Protein AF-A0A814LQ81-F1 (afdb_monomer)

Sequence (186 aa):
MLYFTADRFLSPLIGVHLKLSTDSLVGWKECFRGAYNISFDDQILTNTCKGNRLLVACRSTTDEKRLIVAGVGKRDDLFYTCSLNHCRAEFKNNIRFYHAKRQAWGFVGRPKDFVETYSIYNDRPYFGRSVGTFYTDPCDSSDQNSEYRLCWSLSSHASRDGGDRCGSSKNLHDTDSWERLIYQIA

Radius of gyration: 16.77 Å; Cα contacts (8 Å, |Δi|>4): 438; chains: 1; bounding box: 61×33×45 Å

Nearest PDB structures (foldseek):
  8w7a-assembly1_B  TM=2.126E-01  e=9.209E+00  Streptococcus pneumoniae

Secondary structure (DSSP, 8-state):
------TT--S---EEEEEEEGGG-TT-EEEEEEETTS-B-TTHHHHT---SEEEEEEEETT-TTEEEEEEEEEHHHHT-EE-TT---PPPBTTEEEEEETTTEEEEEE--TT----EEEETTEEEE-TTSS---BTTBT---TTGGGEEEEEBTT-SS--EEEEETTEE--TT-SSEEEEEEEE-

Organism: NCBI:txid433720

Foldseek 3Di:
DDPPDPVVPDDDPAFKDAFDFPVNCVQKAWFDKDFQQDFDAPCSLVPTQPFQKKKKFKDFPVCPGTTGMIHIDGSVQQDAEDEAFWDDDDDDQQKHWYDDPLFKTWIFGDDNPDDQDFDADPNDTCRPPQGDTAHSVNFGPDPHQQSRIWMATHNSHDPFGGTAHHRNDGRRNNDRRMMIIMIHHD

Solvent-accessible surface area (backbone atoms only — not comparable to full-atom values): 10060 Å² total; per-residue (Å²): 134,85,81,79,75,79,80,81,70,79,78,77,78,55,14,54,41,64,64,42,47,56,86,73,44,77,83,52,41,80,53,46,75,44,44,11,51,40,66,32,66,71,62,44,53,73,76,59,43,67,31,56,29,40,38,43,32,25,27,44,63,92,41,80,58,40,29,50,23,33,41,23,42,49,44,76,53,54,64,38,70,41,58,84,67,54,50,87,73,70,71,55,66,36,22,28,45,33,27,32,81,54,28,19,37,41,34,42,28,47,61,92,83,66,75,82,59,78,42,74,56,91,92,34,88,32,65,58,88,73,75,65,68,43,33,41,77,65,45,49,76,53,72,69,60,25,55,42,27,37,22,26,20,24,55,69,22,94,88,52,36,7,26,24,34,50,20,71,48,64,84,35,31,82,32,70,64,29,34,40,38,32,31,27,33,117

Mean predicted aligned error: 7.75 Å

Structure (mmCIF, N/CA/C/O backbone):
data_AF-A0A814LQ81-F1
#
_entry.id   AF-A0A814LQ81-F1
#
loop_
_atom_site.group_PDB
_atom_site.id
_atom_site.type_symbol
_atom_site.label_atom_id
_atom_site.label_alt_id
_atom_site.label_comp_id
_atom_site.label_asym_id
_atom_site.label_entity_id
_atom_site.label_seq_id
_atom_site.pdbx_PDB_ins_code
_atom_site.Cartn_x
_atom_site.Cartn_y
_atom_site.Cartn_z
_atom_site.occupancy
_atom_site.B_iso_or_equiv
_atom_site.auth_seq_id
_atom_site.auth_comp_id
_atom_site.auth_asym_id
_atom_site.auth_atom_id
_atom_site.pdbx_PDB_model_num
ATOM 1 N N . MET A 1 1 ? -42.596 -6.513 2.363 1.00 38.84 1 MET A N 1
ATOM 2 C CA . MET A 1 1 ? -41.324 -6.279 3.076 1.00 38.84 1 MET A CA 1
ATOM 3 C C . MET A 1 1 ? -40.275 -7.136 2.381 1.00 38.84 1 MET A C 1
ATOM 5 O O . MET A 1 1 ? -40.278 -8.345 2.555 1.00 38.84 1 MET A O 1
ATOM 9 N N . LEU A 1 2 ? -39.522 -6.553 1.446 1.00 33.41 2 LEU A N 1
ATOM 10 C CA . LEU A 1 2 ? -38.517 -7.280 0.666 1.00 33.41 2 LEU A CA 1
ATOM 11 C C . LEU A 1 2 ? -37.244 -7.376 1.509 1.00 33.41 2 LEU A C 1
ATOM 13 O O . LEU A 1 2 ? -36.585 -6.368 1.751 1.00 33.41 2 LEU A O 1
ATOM 17 N N . TYR A 1 3 ? -36.938 -8.579 1.986 1.00 37.62 3 TYR A N 1
ATOM 18 C CA . TYR A 1 3 ? -35.647 -8.892 2.582 1.00 37.62 3 TYR A CA 1
ATOM 19 C C . TYR A 1 3 ? -34.608 -8.910 1.460 1.00 37.62 3 TYR A C 1
ATOM 21 O O . TYR A 1 3 ? -34.549 -9.851 0.673 1.00 37.62 3 TYR A O 1
ATOM 29 N N . PHE A 1 4 ? -33.805 -7.852 1.363 1.00 36.69 4 PHE A N 1
ATOM 30 C CA . PHE A 1 4 ? -32.560 -7.904 0.608 1.00 36.69 4 PHE A CA 1
ATOM 31 C C . PHE A 1 4 ? -31.603 -8.810 1.384 1.00 36.69 4 PHE A C 1
ATOM 33 O O . PHE A 1 4 ? -31.069 -8.412 2.419 1.00 36.69 4 PHE A O 1
ATOM 40 N N . THR A 1 5 ? -31.430 -10.051 0.929 1.00 37.00 5 THR A N 1
ATOM 41 C CA . THR A 1 5 ? -30.391 -10.933 1.457 1.00 37.00 5 THR A CA 1
ATOM 42 C C . THR A 1 5 ? -29.036 -10.315 1.139 1.00 37.00 5 THR A C 1
ATOM 44 O O . THR A 1 5 ? -28.751 -9.900 0.012 1.00 37.00 5 THR A O 1
ATOM 47 N N . ALA A 1 6 ? -28.205 -10.194 2.166 1.00 41.12 6 ALA A N 1
ATOM 48 C CA . ALA A 1 6 ? -26.872 -9.625 2.100 1.00 41.12 6 ALA A CA 1
ATOM 49 C C . ALA A 1 6 ? -25.881 -10.588 1.412 1.00 41.12 6 ALA A C 1
ATOM 51 O O . ALA A 1 6 ? -24.818 -10.878 1.936 1.00 41.12 6 ALA A O 1
ATOM 52 N N . ASP A 1 7 ? -26.203 -11.072 0.213 1.00 36.16 7 ASP A N 1
ATOM 53 C CA . ASP A 1 7 ? -25.339 -11.967 -0.574 1.00 36.16 7 ASP A CA 1
ATOM 54 C C . ASP A 1 7 ? -24.437 -11.215 -1.56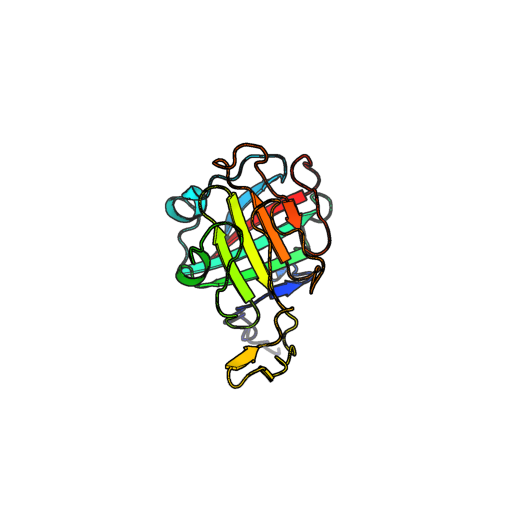7 1.00 36.16 7 ASP A C 1
ATOM 56 O O . ASP A 1 7 ? -23.826 -11.799 -2.457 1.00 36.16 7 ASP A O 1
ATOM 60 N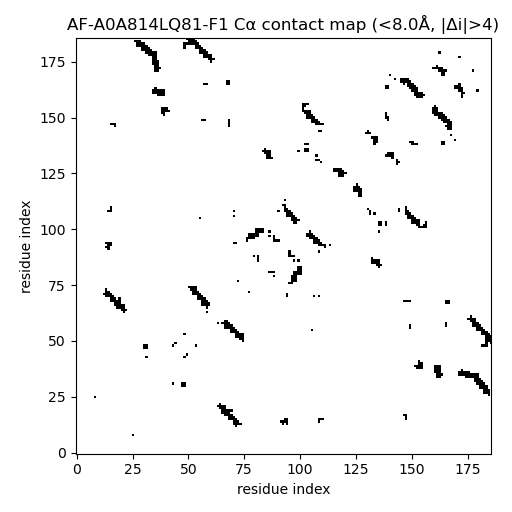 N . ARG A 1 8 ? -24.266 -9.897 -1.386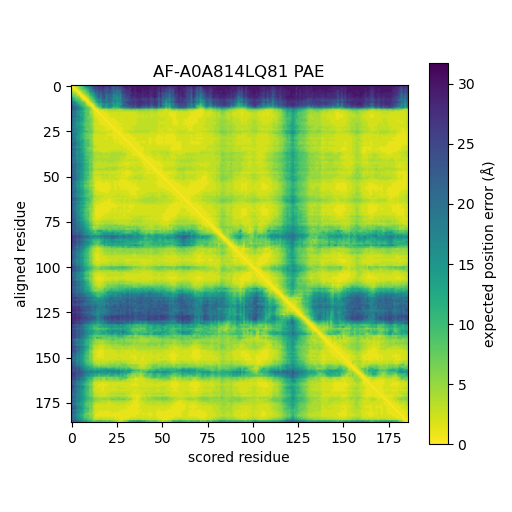 1.00 41.56 8 ARG A N 1
ATOM 61 C CA . ARG A 1 8 ? -23.118 -9.156 -1.950 1.00 41.56 8 ARG A CA 1
ATOM 62 C C . ARG A 1 8 ? -21.958 -9.025 -0.959 1.00 41.56 8 ARG A C 1
ATOM 64 O O . ARG A 1 8 ? -21.107 -8.151 -1.121 1.00 41.56 8 ARG A O 1
ATOM 71 N N . PHE A 1 9 ? -21.907 -9.898 0.047 1.00 43.72 9 PHE A N 1
ATOM 72 C CA . PHE A 1 9 ? -20.744 -10.086 0.910 1.00 43.72 9 PHE A CA 1
ATOM 73 C C . PHE A 1 9 ? -19.576 -10.663 0.092 1.00 43.72 9 PHE A C 1
ATOM 75 O O . PHE A 1 9 ? -19.380 -11.866 -0.032 1.00 43.72 9 PHE A O 1
ATOM 82 N N . LEU A 1 10 ? -18.844 -9.746 -0.537 1.00 47.84 10 LEU A N 1
ATOM 83 C CA . LEU A 1 10 ? -17.439 -9.794 -0.936 1.00 47.84 10 LEU A CA 1
ATOM 84 C C . LEU A 1 10 ? -16.700 -11.115 -0.626 1.00 47.84 10 LEU A C 1
ATOM 86 O O . LEU A 1 10 ? -15.959 -11.211 0.350 1.00 47.84 10 LEU A O 1
ATOM 90 N N . SER A 1 11 ? -16.797 -12.100 -1.520 1.00 41.00 11 SER A N 1
ATOM 91 C CA . SER A 1 11 ? -15.828 -13.196 -1.609 1.00 41.00 11 SER A CA 1
ATOM 92 C C . SER A 1 11 ? -15.416 -13.424 -3.071 1.00 41.00 11 SER A C 1
ATOM 94 O O . SER A 1 11 ? -16.291 -13.613 -3.912 1.00 41.00 11 SER A O 1
ATOM 96 N N . PRO A 1 12 ? -14.116 -13.436 -3.421 1.00 53.62 12 PRO A N 1
ATOM 97 C CA . PRO A 1 12 ? -13.003 -12.778 -2.762 1.00 53.62 12 PRO A CA 1
ATOM 98 C C . PRO A 1 12 ? -12.573 -11.550 -3.585 1.00 53.62 12 PRO A C 1
ATOM 100 O O . PRO A 1 12 ? -12.251 -11.653 -4.768 1.00 53.62 12 PRO A O 1
ATOM 103 N N . LEU A 1 13 ? -12.524 -10.377 -2.949 1.00 71.69 13 LEU A N 1
ATOM 104 C CA . LEU A 1 13 ? -11.732 -9.247 -3.439 1.00 71.69 13 LEU A CA 1
ATOM 105 C C . LEU A 1 13 ? -10.278 -9.735 -3.499 1.00 71.69 13 LEU A C 1
ATOM 107 O O . LEU A 1 13 ? -9.602 -9.702 -2.490 1.00 71.69 13 LEU A O 1
ATOM 111 N N . ILE A 1 14 ? -9.816 -10.331 -4.593 1.00 84.69 14 ILE A N 1
ATOM 112 C CA . ILE A 1 14 ? -8.387 -10.549 -4.842 1.00 84.69 14 ILE A CA 1
ATOM 113 C C . ILE A 1 14 ? -8.052 -9.696 -6.046 1.00 84.69 14 ILE A C 1
ATOM 115 O O . ILE A 1 14 ? -8.824 -9.652 -7.007 1.00 84.69 14 ILE A O 1
ATOM 119 N N . GLY A 1 15 ? -6.908 -9.031 -5.992 1.00 90.12 15 GLY A N 1
ATOM 120 C CA . GLY A 1 15 ? -6.494 -8.109 -7.032 1.00 90.12 15 GLY A CA 1
ATOM 121 C C . GLY A 1 15 ? -6.323 -6.695 -6.518 1.00 90.12 15 GLY A C 1
ATOM 122 O O . GLY A 1 15 ? -6.262 -6.440 -5.315 1.00 90.12 15 GLY A O 1
ATOM 123 N N . VAL A 1 16 ? -6.223 -5.777 -7.470 1.00 92.62 16 VAL A N 1
ATOM 124 C CA . VAL A 1 16 ? -6.099 -4.348 -7.215 1.00 92.62 16 VAL A CA 1
ATOM 125 C C . VAL A 1 16 ? -7.457 -3.658 -7.350 1.00 92.62 16 VAL A C 1
ATOM 127 O O . VAL A 1 16 ? -8.260 -3.971 -8.232 1.00 92.62 16 VAL A O 1
ATOM 130 N N . HIS A 1 17 ? -7.709 -2.708 -6.460 1.00 93.19 17 HIS A N 1
ATOM 131 C CA . HIS A 1 17 ? -8.926 -1.919 -6.377 1.00 93.19 17 HIS A CA 1
ATOM 132 C C . HIS A 1 17 ? -8.558 -0.442 -6.285 1.00 93.19 17 HIS A C 1
ATOM 134 O O . HIS A 1 17 ? -7.690 -0.066 -5.500 1.00 93.19 17 HIS A O 1
ATOM 140 N N . LEU A 1 18 ? -9.229 0.393 -7.073 1.00 94.44 18 LEU A N 1
ATOM 141 C CA . LEU A 1 18 ? -9.074 1.845 -7.035 1.00 94.44 18 LEU A CA 1
ATOM 142 C C . LEU A 1 18 ? -10.254 2.473 -6.299 1.00 94.44 18 LEU A C 1
ATOM 144 O O . LEU A 1 18 ? -11.382 1.999 -6.440 1.00 94.44 18 LEU A O 1
ATOM 148 N N . LYS A 1 19 ? -10.001 3.571 -5.579 1.00 94.81 19 LYS A N 1
ATOM 149 C CA . LYS A 1 19 ? -11.040 4.413 -4.953 1.00 94.81 19 LYS A CA 1
ATOM 150 C C . LYS A 1 19 ? -12.016 3.607 -4.077 1.00 94.81 19 LYS A C 1
ATOM 152 O O . LYS A 1 19 ? -13.222 3.846 -4.102 1.00 94.81 19 LYS A O 1
ATOM 157 N N . LEU A 1 20 ? -11.498 2.635 -3.330 1.00 94.12 20 LEU A N 1
ATOM 158 C CA . LEU A 1 20 ? -12.300 1.757 -2.483 1.00 94.12 20 LEU A CA 1
ATOM 159 C C . LEU A 1 20 ? -12.779 2.521 -1.243 1.00 94.12 20 LEU A C 1
ATOM 161 O O . LEU A 1 20 ? -11.976 3.138 -0.546 1.00 94.12 20 LEU A O 1
ATOM 165 N N . SER A 1 21 ? -14.081 2.477 -0.958 1.00 94.81 21 SER A N 1
ATOM 166 C CA . SER A 1 21 ? -14.629 3.087 0.256 1.00 94.81 21 SER A CA 1
ATOM 167 C C . SER A 1 21 ? -14.349 2.213 1.478 1.00 94.81 21 SER A C 1
ATOM 169 O O . SER A 1 21 ? -14.559 1.000 1.424 1.00 94.81 21 SER A O 1
ATOM 171 N N . THR A 1 22 ? -13.942 2.812 2.596 1.00 93.81 22 THR A N 1
ATOM 172 C CA . THR A 1 22 ? -13.771 2.087 3.866 1.00 93.81 22 THR A CA 1
ATOM 173 C C . THR A 1 22 ? -15.078 1.478 4.372 1.00 93.81 22 THR A C 1
ATOM 175 O O . THR A 1 22 ? -15.050 0.418 4.987 1.00 93.81 22 THR A O 1
ATOM 178 N N . ASP A 1 23 ? -16.228 2.071 4.042 1.00 92.50 23 ASP A N 1
ATOM 179 C CA . ASP A 1 23 ? -17.551 1.556 4.429 1.00 92.50 23 ASP A CA 1
ATOM 180 C C . ASP A 1 23 ? -17.871 0.220 3.733 1.00 92.50 23 ASP A C 1
ATOM 182 O O . ASP A 1 23 ? -18.691 -0.565 4.206 1.00 92.50 23 ASP A O 1
ATOM 186 N N . SER A 1 24 ? -17.186 -0.077 2.622 1.00 90.75 24 SER A N 1
ATOM 187 C CA . SER A 1 24 ? -17.301 -1.362 1.924 1.00 90.75 24 SER A CA 1
ATOM 188 C C . SER A 1 24 ? -16.472 -2.483 2.558 1.00 90.75 24 SER A C 1
ATOM 190 O O . SER A 1 24 ? -16.621 -3.639 2.173 1.00 90.75 24 SER A O 1
ATOM 192 N N . LEU A 1 25 ? -15.626 -2.182 3.550 1.00 91.44 25 LEU A N 1
ATOM 193 C CA . LEU A 1 25 ? -14.729 -3.144 4.200 1.00 91.44 25 LEU A CA 1
ATOM 194 C C . LEU A 1 25 ? -15.413 -3.948 5.318 1.00 91.44 25 LEU A C 1
ATOM 196 O O . LEU A 1 25 ? -14.784 -4.315 6.309 1.00 91.44 25 LEU A O 1
ATOM 200 N N . VAL A 1 26 ? -16.703 -4.252 5.168 1.00 89.88 26 VAL A N 1
ATOM 201 C CA . VAL A 1 26 ? -17.454 -5.047 6.148 1.00 89.88 26 VAL A CA 1
ATOM 202 C C . VAL A 1 26 ? -16.761 -6.399 6.362 1.00 89.88 26 VAL A C 1
ATOM 204 O O . VAL A 1 26 ? -16.476 -7.123 5.410 1.00 89.88 26 VAL A O 1
ATOM 207 N N . GLY A 1 27 ? -16.466 -6.723 7.623 1.00 90.12 27 GLY A N 1
ATOM 208 C CA . GLY A 1 27 ? -15.769 -7.950 8.025 1.00 90.12 27 GLY A CA 1
ATOM 209 C C . GLY A 1 27 ? -14.239 -7.854 8.046 1.00 90.12 27 GLY A C 1
ATOM 210 O O . GLY A 1 27 ? -13.602 -8.685 8.688 1.00 90.12 27 GLY A O 1
ATOM 211 N N . TRP A 1 28 ? -13.641 -6.835 7.425 1.00 93.88 28 TRP A N 1
ATOM 212 C CA . TRP A 1 28 ? -12.205 -6.579 7.515 1.00 93.88 28 TRP A CA 1
ATOM 213 C C . TRP A 1 28 ? -11.861 -5.822 8.799 1.00 93.88 28 TRP A C 1
ATOM 215 O O . TRP A 1 28 ? -12.534 -4.865 9.179 1.00 93.88 28 TRP A O 1
ATOM 225 N N . LYS A 1 29 ? -10.766 -6.213 9.452 1.00 96.19 29 LYS A N 1
ATOM 226 C CA . LYS A 1 29 ? -10.228 -5.535 10.636 1.00 96.19 29 LYS A CA 1
ATOM 227 C C . LYS A 1 29 ? -8.939 -4.805 10.278 1.00 96.19 29 LYS A C 1
ATOM 229 O O . LYS A 1 29 ? -8.005 -5.439 9.795 1.00 96.19 29 LYS A O 1
ATOM 234 N N . GLU A 1 30 ? -8.857 -3.507 10.555 1.00 97.38 30 GLU A N 1
ATOM 235 C CA . GLU A 1 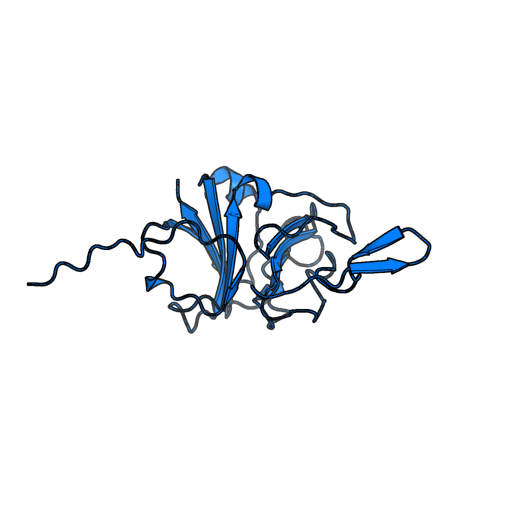30 ? -7.590 -2.767 10.465 1.00 97.38 30 GLU A CA 1
ATOM 236 C C . GLU A 1 30 ? -6.582 -3.348 11.471 1.00 97.38 30 GLU A C 1
ATOM 238 O O . GLU A 1 30 ? -6.908 -3.566 12.641 1.00 97.38 30 GLU A O 1
ATOM 243 N N . CYS A 1 31 ? -5.371 -3.652 11.011 1.00 97.62 31 CYS A N 1
ATOM 244 C CA . CYS A 1 31 ? -4.289 -4.196 11.836 1.00 97.62 31 CYS A CA 1
ATOM 245 C C . CYS A 1 31 ? -3.015 -3.345 11.786 1.00 97.62 31 CYS A C 1
ATOM 247 O O . CYS A 1 31 ? -2.129 -3.536 12.615 1.00 97.62 31 CYS A O 1
ATOM 249 N N . PHE A 1 32 ? -2.929 -2.404 10.844 1.00 97.62 32 PHE A N 1
ATOM 250 C CA . PHE A 1 32 ? -1.862 -1.417 10.773 1.00 97.62 32 PHE A CA 1
ATOM 251 C C . PHE A 1 32 ? -2.372 -0.120 10.155 1.00 97.62 32 PHE A C 1
ATOM 253 O O . PHE A 1 32 ? -3.101 -0.146 9.160 1.00 97.62 32 PHE A O 1
ATOM 260 N N . ARG A 1 33 ? -1.893 0.991 10.711 1.00 97.62 33 ARG A N 1
ATOM 261 C CA . ARG A 1 33 ? -1.945 2.325 10.128 1.00 97.62 33 ARG A CA 1
ATOM 262 C C . ARG A 1 33 ? -0.640 3.044 10.440 1.00 97.62 33 ARG A C 1
ATOM 264 O O . ARG A 1 33 ? -0.167 2.981 11.572 1.00 97.62 33 ARG A O 1
ATOM 271 N N . GLY A 1 34 ? -0.080 3.744 9.461 1.00 96.38 34 GLY A N 1
ATOM 272 C CA . GLY A 1 34 ? 1.082 4.600 9.681 1.00 96.38 34 GLY A CA 1
ATOM 273 C C . GLY A 1 34 ? 1.229 5.659 8.599 1.00 96.38 34 GLY A C 1
ATOM 274 O O . GLY A 1 34 ? 1.065 5.359 7.415 1.00 96.38 34 GLY A O 1
ATOM 275 N N . ALA A 1 35 ? 1.580 6.880 8.996 1.00 96.88 35 ALA A N 1
ATOM 276 C CA . ALA A 1 35 ? 1.899 7.963 8.070 1.00 96.88 35 ALA A CA 1
ATOM 277 C C . ALA A 1 35 ? 3.090 7.592 7.171 1.00 96.88 35 ALA A C 1
ATOM 279 O O . ALA A 1 35 ? 3.911 6.745 7.536 1.00 96.88 35 ALA A O 1
ATOM 280 N N . TYR A 1 36 ? 3.160 8.172 5.977 1.00 96.00 36 TYR A N 1
ATOM 281 C CA . TYR A 1 36 ? 4.201 7.852 5.002 1.00 96.00 36 TYR A CA 1
ATOM 282 C C . TYR A 1 36 ? 5.607 8.302 5.448 1.00 96.00 36 TYR A C 1
ATOM 284 O O . TYR A 1 36 ? 6.564 7.631 5.079 1.00 96.00 36 TYR A O 1
ATOM 292 N N . ASN A 1 37 ? 5.711 9.319 6.310 1.00 94.44 37 ASN A N 1
ATOM 293 C CA . ASN A 1 37 ? 6.951 9.819 6.927 1.00 94.44 37 ASN A CA 1
ATOM 294 C C . ASN A 1 37 ? 7.482 9.017 8.127 1.00 94.44 37 ASN A C 1
ATOM 296 O O . ASN A 1 37 ? 8.359 9.487 8.848 1.00 94.44 37 ASN A O 1
ATOM 300 N N . ILE A 1 38 ? 6.926 7.835 8.390 1.00 93.25 38 ILE A N 1
ATOM 301 C CA . ILE A 1 38 ? 7.359 6.961 9.486 1.00 93.25 38 ILE A CA 1
ATOM 302 C C . ILE A 1 38 ? 7.951 5.683 8.899 1.00 93.25 38 ILE A C 1
ATOM 304 O O . ILE A 1 38 ? 7.337 5.067 8.026 1.00 93.25 38 ILE A O 1
ATOM 308 N N . SER A 1 39 ? 9.083 5.210 9.416 1.00 90.81 39 SER A N 1
ATOM 309 C CA . SER A 1 39 ? 9.719 3.958 8.988 1.00 90.81 39 SER A CA 1
ATOM 310 C C . SER A 1 39 ? 8.731 2.778 8.954 1.00 90.81 39 SER A C 1
ATOM 312 O O . SER A 1 39 ? 7.880 2.639 9.835 1.00 90.81 39 SER A O 1
ATOM 314 N N . PHE A 1 40 ? 8.813 1.913 7.933 1.00 90.94 40 PHE A N 1
ATOM 315 C CA . PHE A 1 40 ? 8.008 0.683 7.865 1.00 90.94 40 PHE A CA 1
ATOM 316 C C . PHE A 1 40 ? 8.803 -0.528 8.356 1.00 90.94 40 PHE A C 1
ATOM 318 O O . PHE A 1 40 ? 9.741 -0.953 7.683 1.00 90.94 40 PHE A O 1
ATOM 325 N N . ASP A 1 41 ? 8.408 -1.114 9.485 1.00 90.75 41 ASP A N 1
ATOM 326 C CA . ASP A 1 41 ? 8.902 -2.425 9.917 1.00 90.75 41 ASP A CA 1
ATOM 327 C C . ASP A 1 41 ? 7.960 -3.531 9.421 1.00 90.75 41 ASP A C 1
ATOM 329 O O . ASP A 1 41 ? 6.809 -3.644 9.853 1.00 90.75 41 ASP A O 1
ATOM 333 N N . ASP A 1 42 ? 8.451 -4.360 8.504 1.00 88.06 42 ASP A N 1
ATOM 334 C CA . ASP A 1 42 ? 7.694 -5.452 7.898 1.00 88.06 42 ASP A CA 1
ATOM 335 C C . ASP A 1 42 ? 7.416 -6.611 8.869 1.00 88.06 42 ASP A C 1
ATOM 337 O O . ASP A 1 42 ? 6.539 -7.436 8.590 1.00 88.06 42 ASP A O 1
ATOM 341 N N . GLN A 1 43 ? 8.038 -6.630 10.057 1.00 90.88 43 GLN A N 1
ATOM 342 C CA . GLN A 1 43 ? 7.651 -7.535 11.145 1.00 90.88 43 GLN A CA 1
ATOM 343 C C . GLN A 1 43 ? 6.187 -7.366 11.565 1.00 90.88 43 GLN A C 1
ATOM 345 O O . GLN A 1 43 ? 5.587 -8.293 12.117 1.00 90.88 43 GLN A O 1
ATOM 350 N N . ILE A 1 44 ? 5.554 -6.226 11.271 1.00 91.31 44 ILE A N 1
ATOM 351 C CA . ILE A 1 44 ? 4.122 -6.056 11.522 1.00 91.31 44 ILE A CA 1
ATOM 352 C C . ILE A 1 44 ? 3.266 -7.089 10.786 1.00 91.31 44 ILE A C 1
ATOM 354 O O . ILE A 1 44 ? 2.226 -7.518 11.298 1.00 91.31 44 ILE A O 1
ATOM 358 N N . LEU A 1 45 ? 3.730 -7.542 9.619 1.00 89.88 45 LEU A N 1
ATOM 359 C CA . LEU A 1 45 ? 3.055 -8.557 8.827 1.00 89.88 45 LEU A CA 1
ATOM 360 C C . LEU A 1 45 ? 3.066 -9.905 9.547 1.00 89.88 45 LEU A C 1
ATOM 362 O O . LEU A 1 45 ? 2.106 -10.654 9.411 1.00 89.88 45 LEU A O 1
ATOM 366 N N . THR A 1 46 ? 4.095 -10.228 10.337 1.00 89.69 46 THR A N 1
ATOM 367 C CA . THR A 1 46 ? 4.186 -11.482 11.108 1.00 89.69 46 THR A CA 1
ATOM 368 C C . THR A 1 46 ? 3.639 -11.363 12.527 1.00 89.69 46 THR A C 1
ATOM 370 O O . THR A 1 46 ? 3.102 -12.339 13.052 1.00 8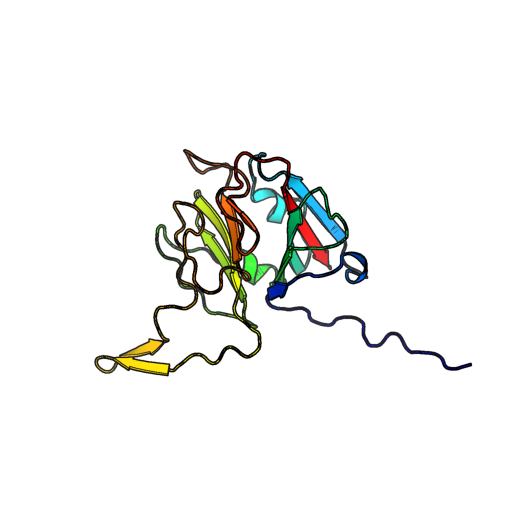9.69 46 THR A O 1
ATOM 373 N N . ASN A 1 47 ? 3.717 -10.181 13.139 1.00 92.81 47 ASN A N 1
ATOM 374 C CA . ASN A 1 47 ? 3.440 -9.998 14.564 1.00 92.81 47 ASN A CA 1
ATOM 375 C C . ASN A 1 47 ? 2.012 -9.502 14.845 1.00 92.81 47 ASN A C 1
ATOM 377 O O . ASN A 1 47 ? 1.405 -9.955 15.821 1.00 92.81 47 ASN A O 1
ATOM 381 N N . THR A 1 48 ? 1.444 -8.673 13.962 1.00 95.62 48 THR A N 1
ATOM 382 C CA . THR A 1 48 ? 0.156 -7.986 14.189 1.00 95.62 48 THR A CA 1
ATOM 383 C C . THR A 1 48 ? -0.887 -8.334 13.127 1.00 95.62 48 THR A C 1
ATOM 385 O O . THR A 1 48 ? -2.001 -8.749 13.451 1.00 95.62 48 THR A O 1
ATOM 388 N N . CYS A 1 49 ? -0.526 -8.213 11.850 1.00 96.00 49 CYS A N 1
ATOM 389 C CA . CYS A 1 49 ? -1.403 -8.467 10.710 1.00 96.00 49 CYS A CA 1
ATOM 390 C C . CYS A 1 49 ? -1.357 -9.944 10.291 1.00 96.00 49 CYS A C 1
ATOM 392 O O . CYS A 1 49 ? -0.791 -10.281 9.255 1.00 96.00 49 CYS A O 1
ATOM 394 N N . LYS A 1 50 ? -1.912 -10.836 11.118 1.00 95.06 50 LYS A N 1
ATOM 395 C CA . LYS A 1 50 ? -1.819 -12.306 11.004 1.00 95.06 50 LYS A CA 1
ATOM 396 C C . LYS A 1 50 ? -2.927 -12.990 10.188 1.00 95.06 50 LYS A C 1
ATOM 398 O O . LYS A 1 50 ? -2.901 -14.210 10.077 1.00 95.06 50 LYS A O 1
ATOM 403 N N . GLY A 1 51 ? -3.888 -12.252 9.637 1.00 93.62 51 GLY A N 1
ATOM 404 C CA . GLY A 1 51 ? -4.993 -12.838 8.870 1.00 93.62 51 GLY A CA 1
ATOM 405 C C . GLY A 1 51 ? -4.545 -13.616 7.627 1.00 93.62 51 GLY A C 1
ATOM 406 O O . GLY A 1 51 ? -3.501 -13.324 7.033 1.00 93.62 51 GLY A O 1
ATOM 407 N N . ASN A 1 52 ? -5.358 -14.591 7.210 1.00 92.56 52 ASN A N 1
ATOM 408 C CA . ASN A 1 52 ? -5.095 -15.433 6.036 1.00 92.56 52 ASN A CA 1
ATOM 409 C C . ASN A 1 52 ? -5.204 -14.662 4.711 1.00 92.56 52 ASN A C 1
ATOM 411 O O . ASN A 1 52 ? -4.659 -15.078 3.681 1.00 92.56 52 ASN A O 1
ATOM 415 N N . ARG A 1 53 ? -5.891 -13.516 4.727 1.00 92.38 53 ARG A N 1
ATOM 416 C CA . ARG A 1 53 ? -5.941 -12.556 3.623 1.00 92.38 53 ARG A CA 1
ATOM 417 C C . ARG A 1 53 ? -5.703 -11.157 4.152 1.00 92.38 53 ARG A C 1
ATOM 419 O O . ARG A 1 53 ? -6.198 -10.791 5.218 1.00 92.38 53 ARG A O 1
ATOM 426 N N . LEU A 1 54 ? -4.971 -10.386 3.362 1.00 94.88 54 LEU A N 1
ATOM 427 C CA . LEU A 1 54 ? -4.584 -9.026 3.690 1.00 94.88 54 LEU A CA 1
ATOM 428 C C . LEU A 1 54 ? -5.007 -8.091 2.559 1.00 94.88 54 LEU A C 1
ATOM 430 O O . LEU A 1 54 ? -4.863 -8.423 1.380 1.00 94.88 54 LEU A O 1
ATOM 434 N N . LEU A 1 55 ? -5.524 -6.929 2.947 1.00 95.62 55 LEU A N 1
ATOM 435 C CA . LEU A 1 55 ? -5.759 -5.777 2.091 1.00 95.62 55 LEU A CA 1
ATOM 436 C C . LEU A 1 55 ? -4.725 -4.726 2.474 1.00 95.62 55 LEU A C 1
ATOM 438 O O . LEU A 1 55 ? -4.722 -4.239 3.600 1.00 95.62 55 LEU A O 1
ATOM 442 N N . VAL A 1 56 ? -3.848 -4.395 1.536 1.00 96.69 56 VAL A N 1
ATOM 443 C CA . VAL A 1 56 ? -2.777 -3.409 1.682 1.00 96.69 56 VAL A CA 1
ATOM 444 C C . VAL A 1 56 ? -3.185 -2.174 0.905 1.00 96.69 56 VAL A C 1
ATOM 446 O O . VAL A 1 56 ? -3.484 -2.275 -0.283 1.00 96.69 56 VAL A O 1
ATOM 449 N N . ALA A 1 57 ? -3.228 -1.016 1.546 1.00 97.75 57 ALA A N 1
ATOM 450 C CA . ALA A 1 57 ? -3.787 0.177 0.933 1.00 97.75 57 ALA A CA 1
ATOM 451 C C . ALA A 1 57 ? -3.084 1.455 1.363 1.00 97.75 57 ALA A C 1
ATOM 453 O O . ALA A 1 57 ? -2.308 1.491 2.317 1.00 97.75 57 ALA A O 1
ATOM 454 N N . CYS A 1 58 ? -3.409 2.525 0.652 1.00 98.38 58 CYS A N 1
ATOM 455 C CA . CYS A 1 58 ? -3.001 3.870 1.004 1.00 98.38 58 CYS A CA 1
ATOM 456 C C . CYS A 1 58 ? -4.116 4.879 0.720 1.00 98.38 58 CYS A C 1
ATOM 458 O O . CYS A 1 58 ? -4.999 4.643 -0.115 1.00 98.38 58 CYS A O 1
ATOM 460 N N . ARG A 1 59 ? -4.073 6.015 1.415 1.00 98.12 59 ARG A N 1
ATOM 461 C CA . ARG A 1 59 ? -4.999 7.144 1.236 1.00 98.12 59 ARG A CA 1
ATOM 462 C C . ARG A 1 59 ? -4.335 8.465 1.620 1.00 98.12 59 ARG A C 1
ATOM 464 O O . ARG A 1 59 ? -3.280 8.459 2.251 1.00 98.12 59 ARG A O 1
ATOM 471 N N . SER A 1 60 ? -4.975 9.580 1.274 1.00 97.62 60 SER A N 1
ATOM 472 C CA . SER A 1 60 ? -4.654 10.882 1.873 1.00 97.62 60 SER A CA 1
ATOM 473 C C . SER A 1 60 ? -5.267 10.977 3.272 1.00 97.62 60 SER A C 1
ATOM 475 O O . SER A 1 60 ? -6.384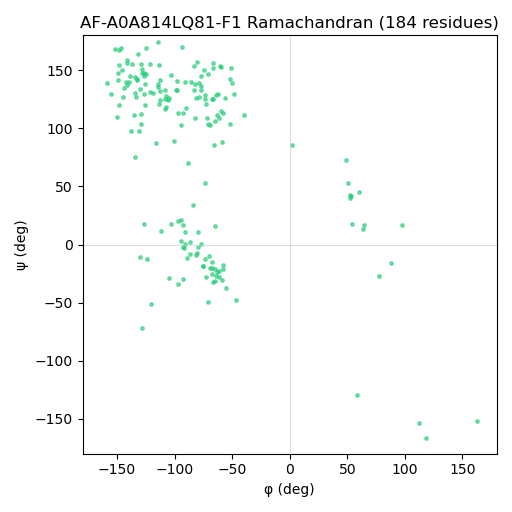 10.504 3.475 1.00 97.62 60 SER A O 1
ATOM 477 N N . THR A 1 61 ? -4.589 11.644 4.208 1.00 97.38 61 THR A N 1
ATOM 478 C CA . THR A 1 61 ? -5.145 11.949 5.541 1.00 97.38 61 THR A CA 1
ATOM 479 C C . THR A 1 61 ? -6.389 12.833 5.489 1.00 97.38 61 THR A C 1
ATOM 481 O O . THR A 1 61 ? -7.206 12.803 6.400 1.00 97.38 61 THR A O 1
ATOM 484 N N . THR A 1 62 ? -6.570 13.595 4.408 1.00 97.25 62 THR A N 1
ATOM 485 C CA . THR A 1 62 ? -7.741 14.468 4.221 1.00 97.25 62 THR A CA 1
ATOM 486 C C . THR A 1 62 ? -8.992 13.746 3.712 1.00 97.25 62 THR A C 1
ATOM 488 O O . THR A 1 62 ? -10.070 14.336 3.699 1.00 97.25 62 THR A O 1
ATOM 491 N N . ASP A 1 63 ? -8.880 12.476 3.308 1.00 96.62 63 ASP A N 1
ATOM 492 C CA . ASP A 1 63 ? -9.999 11.661 2.821 1.00 96.62 63 ASP A CA 1
ATOM 493 C C . ASP A 1 63 ? -9.971 10.273 3.468 1.00 96.62 63 ASP A C 1
ATOM 495 O O . ASP A 1 63 ? -9.598 9.261 2.867 1.00 96.62 63 ASP A O 1
ATOM 499 N N . GLU A 1 64 ? -10.376 10.227 4.736 1.00 94.81 64 GLU A N 1
ATOM 500 C CA . GLU A 1 64 ? -10.350 8.995 5.522 1.00 94.81 64 GLU A CA 1
ATOM 501 C C . GLU A 1 64 ? -11.276 7.904 4.961 1.00 94.81 64 GLU A C 1
ATOM 503 O O . GLU A 1 64 ? -11.051 6.716 5.190 1.00 94.81 64 GLU A O 1
ATOM 508 N N . LYS A 1 65 ? -12.309 8.266 4.198 1.00 95.12 65 LYS A N 1
ATOM 509 C CA . LYS A 1 65 ? -13.305 7.299 3.720 1.00 95.12 65 LYS A CA 1
ATOM 510 C C . LYS A 1 65 ? -12.918 6.609 2.420 1.00 95.12 65 LYS A C 1
ATOM 512 O O . LYS A 1 65 ? -13.613 5.675 2.010 1.00 95.12 65 LYS A O 1
ATOM 517 N N . ARG A 1 66 ? -11.843 7.042 1.755 1.00 96.88 66 ARG A N 1
ATOM 518 C CA . ARG A 1 66 ? -11.474 6.549 0.426 1.00 96.88 66 ARG A CA 1
ATOM 519 C C . ARG A 1 66 ? -10.018 6.112 0.354 1.00 96.88 66 ARG A C 1
ATOM 521 O O . ARG A 1 66 ? -9.092 6.916 0.330 1.00 96.88 66 ARG A O 1
ATOM 528 N N . LEU A 1 67 ? -9.833 4.810 0.182 1.00 97.69 67 LEU A N 1
ATOM 529 C CA . LEU A 1 67 ? -8.557 4.218 -0.194 1.00 97.69 67 LEU A CA 1
ATOM 530 C C . LEU A 1 67 ? -8.291 4.511 -1.672 1.00 97.69 67 LEU A C 1
ATOM 532 O O . LEU A 1 67 ? -9.117 4.208 -2.534 1.00 97.69 67 LEU A O 1
ATOM 536 N N . ILE A 1 68 ? -7.145 5.111 -1.980 1.00 97.62 68 ILE A N 1
ATOM 537 C CA . ILE A 1 68 ? -6.796 5.512 -3.350 1.00 97.62 68 ILE A CA 1
ATOM 538 C C . ILE A 1 68 ? -6.505 4.280 -4.196 1.00 97.62 68 ILE A C 1
ATOM 540 O O . ILE A 1 68 ? -7.097 4.112 -5.265 1.00 97.62 68 ILE A O 1
ATOM 544 N N . VAL A 1 69 ? -5.666 3.393 -3.669 1.00 97.25 69 VAL A N 1
ATOM 545 C CA . VAL A 1 69 ? -5.414 2.070 -4.224 1.00 97.25 69 VAL A CA 1
ATOM 546 C C . VAL A 1 69 ? -5.315 1.063 -3.082 1.00 97.25 69 VAL A C 1
ATOM 548 O O . VAL A 1 69 ? -4.753 1.353 -2.024 1.00 97.25 69 VAL A O 1
ATOM 551 N N . ALA A 1 70 ? -5.893 -0.112 -3.296 1.00 96.62 70 ALA A N 1
ATOM 552 C CA . ALA A 1 70 ? -5.867 -1.232 -2.374 1.00 96.62 70 ALA A CA 1
ATOM 553 C C . ALA A 1 70 ? -5.546 -2.519 -3.136 1.00 96.62 70 ALA A C 1
ATOM 555 O O . ALA A 1 70 ? -6.168 -2.821 -4.154 1.00 96.62 70 ALA A O 1
ATOM 556 N N . GLY A 1 71 ? -4.579 -3.277 -2.641 1.00 95.12 71 GLY A N 1
ATOM 557 C CA . GLY A 1 71 ? -4.222 -4.594 -3.135 1.00 95.12 71 GLY A CA 1
ATOM 558 C C . GLY A 1 71 ? -4.672 -5.657 -2.151 1.00 95.12 71 GLY A C 1
ATOM 559 O O . GLY A 1 71 ? -4.332 -5.581 -0.974 1.00 95.12 71 GLY A O 1
ATOM 560 N N . VAL A 1 72 ? -5.406 -6.660 -2.622 1.00 94.19 72 VAL A N 1
ATOM 561 C CA . VAL A 1 72 ? -5.886 -7.758 -1.783 1.00 94.19 72 VAL A CA 1
ATOM 562 C C . VAL A 1 72 ? -5.320 -9.085 -2.265 1.00 94.19 72 VAL A C 1
ATOM 564 O O . VAL A 1 72 ? -5.392 -9.412 -3.452 1.00 94.19 72 VAL A O 1
ATOM 567 N N . GLY A 1 73 ? -4.765 -9.861 -1.335 1.00 91.62 73 GLY A N 1
ATOM 568 C CA . GLY A 1 73 ? -4.104 -11.133 -1.616 1.00 91.62 73 GLY A CA 1
ATOM 569 C C . GLY A 1 73 ? -4.241 -12.143 -0.485 1.00 91.62 73 GLY A C 1
ATOM 570 O O . GLY A 1 73 ? -4.647 -11.811 0.633 1.00 91.62 73 GLY A O 1
ATOM 571 N N . LYS A 1 74 ? -3.897 -13.401 -0.781 1.00 91.38 74 LYS A N 1
ATOM 572 C CA . LYS A 1 74 ? -3.629 -14.390 0.267 1.00 91.38 74 LYS A CA 1
ATOM 573 C C . LYS A 1 74 ? -2.321 -14.028 0.948 1.00 91.38 74 LYS A C 1
ATOM 575 O O . LYS A 1 74 ? -1.403 -13.564 0.280 1.00 91.38 74 LYS A O 1
ATOM 580 N N . ARG A 1 75 ? -2.218 -14.309 2.242 1.00 89.94 75 ARG A N 1
ATOM 581 C CA . ARG A 1 75 ? -1.019 -14.040 3.036 1.00 89.94 75 ARG A CA 1
ATOM 582 C C . ARG A 1 75 ? 0.274 -14.501 2.349 1.00 89.94 75 ARG A C 1
ATOM 584 O O . ARG A 1 75 ? 1.197 -13.707 2.230 1.00 89.94 75 ARG A O 1
ATOM 591 N N . ASP A 1 76 ? 0.302 -15.724 1.828 1.00 88.38 76 ASP A N 1
ATOM 592 C CA . ASP A 1 76 ? 1.495 -16.297 1.187 1.00 88.38 76 ASP A CA 1
ATOM 593 C C . ASP A 1 76 ? 1.929 -15.551 -0.084 1.00 88.38 76 ASP A C 1
ATOM 595 O O . ASP A 1 76 ? 3.114 -15.524 -0.410 1.00 88.38 76 ASP A O 1
ATOM 599 N N . ASP A 1 77 ? 0.998 -14.897 -0.787 1.00 86.88 77 ASP A N 1
ATOM 600 C CA . ASP A 1 77 ? 1.327 -14.111 -1.979 1.00 86.88 77 ASP A CA 1
ATOM 601 C C . ASP A 1 77 ? 2.059 -12.805 -1.609 1.00 86.88 77 ASP A C 1
ATOM 603 O O . ASP A 1 77 ? 2.859 -12.313 -2.402 1.00 86.88 77 ASP A O 1
ATOM 607 N N . LEU A 1 78 ? 1.827 -12.256 -0.405 1.00 83.81 78 LEU A N 1
ATOM 608 C CA . LEU A 1 78 ? 2.402 -10.978 0.047 1.00 83.81 78 LEU A CA 1
ATOM 609 C C . LEU A 1 78 ? 3.885 -11.074 0.429 1.00 83.81 78 LEU A C 1
ATOM 611 O O . LEU A 1 78 ? 4.569 -10.051 0.489 1.00 83.81 78 LEU A O 1
ATOM 615 N N . PHE A 1 79 ? 4.380 -12.287 0.676 1.00 80.38 79 PHE A N 1
ATOM 616 C CA . PHE A 1 79 ? 5.763 -12.551 1.076 1.00 80.38 79 PHE A CA 1
ATOM 617 C C . PHE A 1 79 ? 6.626 -13.088 -0.069 1.00 80.38 79 PHE A C 1
ATOM 619 O O . PHE A 1 79 ? 7.699 -13.640 0.177 1.00 80.38 79 PHE A O 1
ATOM 626 N N . TYR A 1 80 ? 6.194 -12.933 -1.326 1.00 79.81 80 TYR A N 1
ATOM 627 C CA . TYR A 1 80 ? 7.029 -13.307 -2.463 1.00 79.81 80 TYR A CA 1
ATOM 628 C C . TYR A 1 80 ? 8.323 -12.483 -2.474 1.00 79.81 80 TYR A C 1
ATOM 630 O O . TYR A 1 80 ? 8.317 -11.284 -2.765 1.00 79.81 80 TYR A O 1
ATOM 638 N N . THR A 1 81 ? 9.441 -13.139 -2.168 1.00 78.31 81 THR A N 1
ATOM 639 C CA . THR A 1 81 ? 10.756 -12.500 -2.144 1.00 78.31 81 THR A CA 1
ATOM 640 C C . THR A 1 81 ? 11.398 -12.493 -3.520 1.00 78.31 81 THR A C 1
ATOM 642 O O . THR A 1 81 ? 11.388 -13.511 -4.212 1.00 78.31 81 THR A O 1
ATOM 645 N N . CYS A 1 82 ? 12.053 -11.396 -3.884 1.00 75.88 82 CYS A N 1
ATOM 646 C CA . CYS A 1 82 ? 12.840 -11.318 -5.113 1.00 75.88 82 CYS A CA 1
ATOM 647 C C . CYS A 1 82 ? 14.232 -10.725 -4.904 1.00 75.88 82 CYS A C 1
ATOM 649 O O . CYS A 1 82 ? 14.532 -10.120 -3.874 1.00 75.88 82 CYS A O 1
ATOM 651 N N . SER A 1 83 ? 15.095 -10.945 -5.899 1.00 67.38 83 SER A N 1
ATOM 652 C CA . SER A 1 83 ? 16.435 -10.368 -5.959 1.00 67.38 83 SER A CA 1
ATOM 653 C C . SER A 1 83 ? 16.390 -8.850 -6.129 1.00 67.38 83 SER A C 1
ATOM 655 O O . SER A 1 83 ? 15.468 -8.310 -6.742 1.00 67.38 83 SER A O 1
ATOM 657 N N . LEU A 1 84 ? 17.438 -8.188 -5.636 1.00 63.19 84 LEU A N 1
ATOM 658 C CA . LEU A 1 84 ? 17.659 -6.750 -5.778 1.00 63.19 84 LEU A CA 1
ATOM 659 C C . LEU A 1 84 ? 17.556 -6.326 -7.260 1.00 63.19 84 LEU A C 1
ATOM 661 O O . LEU A 1 84 ? 17.989 -7.055 -8.156 1.00 63.19 84 LEU A O 1
ATOM 665 N N . ASN A 1 85 ? 16.988 -5.146 -7.511 1.00 62.16 85 ASN A N 1
ATOM 666 C CA . ASN A 1 85 ? 16.895 -4.435 -8.798 1.00 62.16 85 ASN A CA 1
ATOM 667 C C . ASN A 1 85 ? 15.834 -4.915 -9.800 1.00 62.16 85 ASN A C 1
ATOM 669 O O . ASN A 1 85 ? 15.348 -4.095 -10.578 1.00 62.16 85 ASN A O 1
ATOM 673 N N . HIS A 1 86 ? 15.426 -6.188 -9.790 1.00 65.56 86 HIS A N 1
ATOM 674 C CA . HIS A 1 86 ? 14.352 -6.668 -10.666 1.00 65.56 86 HIS A CA 1
ATOM 675 C C . HIS A 1 86 ? 13.543 -7.792 -10.030 1.00 65.56 86 HIS A C 1
ATOM 677 O O . HIS A 1 86 ? 14.041 -8.891 -9.790 1.00 65.56 86 HIS A O 1
ATOM 683 N N . CYS A 1 87 ? 12.249 -7.545 -9.866 1.00 68.88 87 CYS A N 1
ATOM 684 C CA . CYS A 1 87 ? 11.324 -8.523 -9.330 1.00 68.88 87 CYS A CA 1
ATOM 685 C C . CYS A 1 87 ? 10.411 -9.055 -10.440 1.00 68.88 87 CYS A C 1
ATOM 687 O O . CYS A 1 87 ? 9.646 -8.311 -11.058 1.00 68.88 87 CYS A O 1
ATOM 689 N N . ARG A 1 88 ? 10.487 -10.361 -10.700 1.00 68.12 88 ARG A N 1
ATOM 690 C CA . ARG A 1 88 ? 9.594 -11.070 -11.623 1.00 68.12 88 ARG A CA 1
ATOM 691 C C . ARG A 1 88 ? 8.790 -12.087 -10.819 1.00 68.12 88 ARG A C 1
ATOM 693 O O . ARG A 1 88 ? 9.233 -13.213 -10.638 1.00 68.12 88 ARG A O 1
ATOM 700 N N . ALA A 1 89 ? 7.657 -11.662 -10.273 1.00 67.06 89 ALA A N 1
ATOM 701 C CA . ALA A 1 89 ? 6.610 -12.588 -9.835 1.00 67.06 89 ALA A CA 1
ATOM 702 C C . ALA A 1 89 ? 5.596 -12.777 -10.970 1.00 67.06 89 ALA A C 1
ATOM 704 O O . ALA A 1 89 ? 5.619 -12.047 -11.955 1.00 67.06 89 ALA A O 1
ATOM 705 N N . GLU A 1 90 ? 4.679 -13.722 -10.858 1.00 73.19 90 GLU A N 1
ATOM 706 C CA . GLU A 1 90 ? 3.518 -13.790 -11.750 1.00 73.19 90 GLU A CA 1
ATOM 707 C C . GLU A 1 90 ? 2.408 -12.857 -11.248 1.00 73.19 90 GLU A C 1
ATOM 709 O O . GLU A 1 90 ? 2.348 -12.527 -10.063 1.00 73.19 90 GLU A O 1
ATOM 714 N N . PHE A 1 91 ? 1.546 -12.382 -12.148 1.00 78.56 91 PHE A N 1
ATOM 715 C CA . PHE A 1 91 ? 0.308 -11.727 -11.726 1.00 78.56 91 PHE A CA 1
ATOM 716 C C . PHE A 1 91 ? -0.704 -12.801 -11.334 1.00 78.56 91 PHE A C 1
ATOM 718 O O . PHE A 1 91 ? -1.023 -13.673 -12.137 1.00 78.56 91 PHE A O 1
ATOM 725 N N . LYS A 1 92 ? -1.271 -12.698 -10.133 1.00 82.12 92 LYS A N 1
ATOM 726 C CA . LYS A 1 92 ? -2.412 -13.509 -9.702 1.00 82.12 92 LYS A CA 1
ATOM 727 C C . LYS A 1 92 ? -3.599 -12.580 -9.520 1.00 82.12 92 LYS A C 1
ATOM 729 O O . LYS A 1 92 ? -3.517 -11.638 -8.744 1.00 82.12 92 LYS A O 1
ATOM 734 N N . ASN A 1 93 ? -4.698 -12.811 -10.238 1.00 84.31 93 ASN A N 1
ATOM 735 C CA . ASN A 1 93 ? -5.892 -11.952 -10.170 1.00 84.31 93 ASN A CA 1
ATOM 736 C C . ASN A 1 93 ? -5.573 -10.458 -10.395 1.00 84.31 93 ASN A C 1
ATOM 738 O O . ASN A 1 93 ? -6.066 -9.590 -9.682 1.00 84.31 93 ASN A O 1
ATOM 742 N N . ASN A 1 94 ? -4.718 -10.158 -11.379 1.00 85.38 94 ASN A N 1
ATOM 743 C CA . ASN A 1 94 ? -4.316 -8.795 -11.756 1.00 85.38 94 ASN A CA 1
ATOM 744 C C . ASN A 1 94 ? -3.536 -8.003 -10.694 1.00 85.38 94 ASN A C 1
ATOM 746 O O . ASN A 1 94 ? -3.366 -6.793 -10.835 1.00 85.38 94 ASN A O 1
ATOM 750 N N . ILE A 1 95 ? -2.995 -8.678 -9.678 1.00 88.81 95 ILE A N 1
ATOM 751 C CA . ILE A 1 95 ? -2.044 -8.101 -8.728 1.00 88.81 95 ILE A CA 1
ATOM 752 C C . ILE A 1 95 ? -0.793 -8.965 -8.610 1.00 88.81 95 ILE A C 1
ATOM 754 O O . ILE A 1 95 ? -0.820 -10.182 -8.796 1.00 88.81 95 ILE A O 1
ATOM 758 N N . ARG A 1 96 ? 0.316 -8.313 -8.294 1.00 88.00 96 ARG A N 1
ATOM 759 C CA . ARG A 1 96 ? 1.582 -8.926 -7.936 1.00 88.00 96 ARG A CA 1
ATOM 760 C C . ARG A 1 96 ? 2.126 -8.198 -6.719 1.00 88.00 96 ARG A C 1
ATOM 762 O O . ARG A 1 96 ? 2.527 -7.041 -6.834 1.00 88.00 96 ARG A O 1
ATOM 769 N N . PHE A 1 97 ? 2.157 -8.881 -5.584 1.00 90.38 97 PHE A N 1
ATOM 770 C CA . PHE A 1 97 ? 2.884 -8.406 -4.414 1.00 90.38 97 PHE A CA 1
ATOM 771 C C . PHE A 1 97 ? 4.368 -8.720 -4.545 1.00 90.38 97 PHE A C 1
ATOM 773 O O . PHE A 1 97 ? 4.768 -9.621 -5.288 1.00 90.38 97 PHE A O 1
ATOM 780 N N . TYR A 1 98 ? 5.182 -7.963 -3.826 1.00 88.06 98 TYR A N 1
ATOM 781 C CA . TYR A 1 98 ? 6.613 -8.174 -3.799 1.00 88.06 98 TYR A CA 1
ATOM 782 C C . TYR A 1 98 ? 7.231 -7.770 -2.472 1.00 88.06 98 TYR A C 1
ATOM 784 O O . TYR A 1 98 ? 6.821 -6.796 -1.842 1.00 88.06 98 TYR A O 1
ATOM 792 N N . HIS A 1 99 ? 8.287 -8.491 -2.112 1.00 87.94 99 HIS A N 1
ATOM 793 C CA . HIS A 1 99 ? 9.175 -8.188 -1.003 1.00 87.94 99 HIS A CA 1
ATOM 794 C C . HIS A 1 99 ? 10.625 -8.216 -1.494 1.00 87.94 99 HIS A C 1
ATOM 796 O O . HIS A 1 99 ? 11.209 -9.270 -1.755 1.00 87.94 99 HIS A O 1
ATOM 802 N N . ALA A 1 100 ? 11.209 -7.038 -1.678 1.00 85.69 100 ALA A N 1
ATOM 803 C CA . ALA A 1 100 ? 12.622 -6.888 -1.978 1.00 85.69 100 ALA A CA 1
ATOM 804 C C . ALA A 1 100 ? 13.359 -6.658 -0.662 1.00 85.69 100 ALA A C 1
ATOM 806 O O . ALA A 1 100 ? 13.294 -5.571 -0.082 1.00 85.69 100 ALA A O 1
ATOM 807 N N . LYS A 1 101 ? 14.029 -7.709 -0.174 1.00 80.12 101 LYS A N 1
ATOM 808 C CA . LYS A 1 101 ? 14.693 -7.707 1.134 1.00 80.12 101 LYS A CA 1
ATOM 809 C C . LYS A 1 101 ? 15.548 -6.453 1.313 1.00 80.12 101 LYS A C 1
ATOM 811 O O . LYS A 1 101 ? 16.403 -6.164 0.480 1.00 80.12 101 LYS A O 1
ATOM 816 N N . ARG A 1 102 ? 15.348 -5.769 2.444 1.00 81.12 102 ARG A N 1
ATOM 817 C CA . ARG A 1 102 ? 16.064 -4.545 2.844 1.00 81.12 102 ARG A CA 1
ATOM 818 C C . ARG A 1 102 ? 15.867 -3.328 1.939 1.00 81.12 102 ARG A C 1
ATOM 820 O O . ARG A 1 102 ? 16.625 -2.372 2.053 1.00 81.12 102 ARG A O 1
ATOM 827 N N . GLN A 1 103 ? 14.886 -3.362 1.041 1.00 86.44 103 GLN A N 1
ATOM 828 C CA . GLN A 1 103 ? 14.609 -2.248 0.142 1.00 86.44 103 GLN A CA 1
ATOM 829 C C . GLN A 1 103 ? 13.144 -1.853 0.195 1.00 86.44 103 GLN A C 1
ATOM 831 O O . GLN A 1 103 ? 12.808 -0.830 0.776 1.00 86.44 103 GLN A O 1
ATOM 836 N N . ALA A 1 104 ? 12.268 -2.679 -0.369 1.00 89.00 104 ALA A N 1
ATOM 837 C CA . ALA A 1 104 ? 10.918 -2.256 -0.697 1.00 89.00 104 ALA A CA 1
ATOM 838 C C . ALA A 1 104 ? 9.903 -3.382 -0.537 1.00 89.00 104 ALA A C 1
ATOM 840 O O . ALA A 1 104 ? 10.188 -4.557 -0.785 1.00 89.00 104 ALA A O 1
ATOM 841 N N . TRP A 1 105 ? 8.680 -2.993 -0.209 1.00 91.44 105 TRP A N 1
ATOM 842 C CA . TRP A 1 105 ? 7.525 -3.869 -0.170 1.00 91.44 105 TRP A CA 1
ATOM 843 C C . TRP A 1 105 ? 6.302 -3.170 -0.750 1.00 91.44 105 TRP A C 1
ATOM 845 O O . TRP A 1 105 ? 6.135 -1.958 -0.613 1.00 91.44 105 TRP A O 1
ATOM 855 N N . GLY A 1 106 ? 5.446 -3.926 -1.426 1.00 92.75 106 GLY A N 1
ATOM 856 C CA . GLY A 1 106 ? 4.257 -3.355 -2.037 1.00 92.75 106 GLY A CA 1
ATOM 857 C C . GLY A 1 106 ? 3.641 -4.258 -3.085 1.00 92.75 106 GLY A C 1
ATOM 858 O O . GLY A 1 106 ? 3.754 -5.486 -3.024 1.00 92.75 106 GLY A O 1
ATOM 859 N N . PHE A 1 107 ? 2.966 -3.642 -4.051 1.00 93.00 107 PHE A N 1
ATOM 860 C CA . PHE A 1 107 ? 2.397 -4.357 -5.180 1.00 93.00 107 PHE A CA 1
ATOM 861 C C . PHE A 1 107 ? 2.362 -3.524 -6.453 1.00 93.00 107 PHE A C 1
ATOM 863 O O . PHE A 1 107 ? 2.242 -2.298 -6.444 1.00 93.00 107 PHE A O 1
ATOM 870 N N . VAL A 1 108 ? 2.378 -4.244 -7.570 1.00 90.31 108 VAL A N 1
ATOM 871 C CA . VAL A 1 108 ? 1.989 -3.728 -8.877 1.00 90.31 108 VAL A CA 1
ATOM 872 C C . VAL A 1 108 ? 0.713 -4.428 -9.318 1.00 90.31 108 VAL A C 1
ATOM 874 O O . VAL A 1 108 ? 0.586 -5.650 -9.229 1.00 90.31 108 VAL A O 1
ATOM 877 N N . GLY A 1 109 ? -0.253 -3.648 -9.777 1.00 89.50 109 GLY A N 1
ATOM 878 C CA . GLY A 1 109 ? -1.504 -4.133 -10.333 1.00 89.50 109 GLY A CA 1
ATOM 879 C C . GLY A 1 109 ? -1.643 -3.814 -11.817 1.00 89.50 109 GLY A C 1
ATOM 880 O O . GLY A 1 109 ? -0.821 -3.122 -12.428 1.00 89.50 109 GLY A O 1
ATOM 881 N N . ARG A 1 110 ? -2.718 -4.332 -12.399 1.00 85.62 110 ARG A N 1
ATOM 882 C CA . ARG A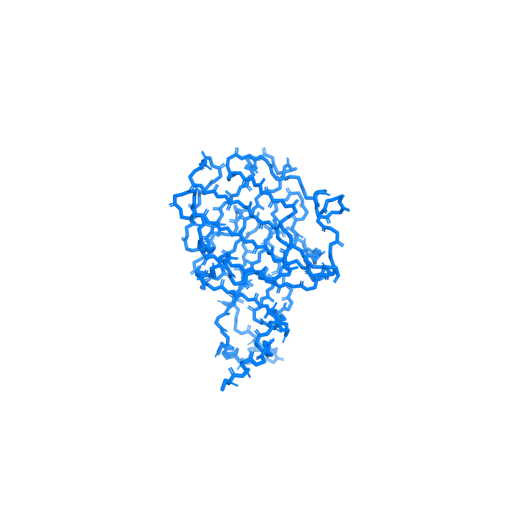 1 110 ? -3.177 -4.013 -13.752 1.00 85.62 110 ARG A CA 1
ATOM 883 C C . ARG A 1 110 ? -4.711 -3.937 -13.777 1.00 85.62 110 ARG A C 1
ATOM 885 O O . ARG A 1 110 ? -5.340 -4.512 -12.883 1.00 85.62 110 ARG A O 1
ATOM 892 N N . PRO A 1 111 ? -5.314 -3.258 -14.769 1.00 82.62 111 PRO A N 1
ATOM 893 C CA . PRO A 1 111 ? -6.761 -3.287 -14.973 1.00 82.62 111 PRO A CA 1
ATOM 894 C C . PRO A 1 111 ? -7.303 -4.721 -15.024 1.00 82.62 111 PRO A C 1
ATOM 896 O O . PRO A 1 111 ? -6.590 -5.655 -15.402 1.00 82.62 111 PRO A O 1
ATOM 899 N N . LYS A 1 112 ? -8.567 -4.921 -14.633 1.00 76.31 112 LYS A N 1
ATOM 900 C CA . LYS A 1 112 ? -9.151 -6.273 -14.560 1.00 76.31 112 LYS A CA 1
ATOM 901 C C . LYS A 1 112 ? -9.271 -6.954 -15.923 1.00 76.31 112 LYS A C 1
ATOM 903 O O . LYS A 1 112 ? -9.174 -8.173 -16.008 1.00 76.31 112 LYS A O 1
ATOM 908 N N . ASP A 1 113 ? -9.472 -6.142 -16.942 1.00 72.44 113 ASP A N 1
ATOM 909 C CA . ASP A 1 113 ? -9.593 -6.443 -18.362 1.00 72.44 113 ASP A CA 1
ATOM 910 C C . ASP A 1 113 ? -8.245 -6.385 -19.098 1.00 72.44 113 ASP A C 1
ATOM 912 O O . ASP A 1 113 ? -8.203 -6.435 -20.326 1.00 72.44 113 ASP A O 1
ATOM 916 N N . PHE A 1 114 ? -7.126 -6.306 -18.367 1.00 72.44 114 PHE A N 1
ATOM 917 C CA . PHE A 1 114 ? -5.805 -6.316 -18.977 1.00 72.44 114 PHE A CA 1
ATOM 918 C C . PHE A 1 114 ? -5.543 -7.646 -19.697 1.00 72.44 114 PHE A C 1
ATOM 920 O O . PHE A 1 114 ? -5.353 -8.688 -19.064 1.00 72.44 114 PHE A O 1
ATOM 927 N N . VAL A 1 115 ? -5.471 -7.589 -21.026 1.00 64.19 115 VAL A N 1
ATOM 928 C CA . VAL A 1 115 ? -5.034 -8.706 -21.864 1.00 64.19 115 VAL A CA 1
ATOM 929 C C . VAL A 1 115 ? -3.526 -8.608 -22.045 1.00 64.19 115 VAL A C 1
ATOM 931 O O . VAL A 1 115 ? -3.003 -7.646 -22.604 1.00 64.19 115 VAL A O 1
ATOM 934 N N . GLU A 1 116 ? -2.815 -9.619 -21.562 1.00 64.38 116 GLU A N 1
ATOM 935 C CA . GLU A 1 116 ? -1.380 -9.729 -21.776 1.00 64.38 116 GLU A CA 1
ATOM 936 C C . GLU A 1 116 ? -1.125 -10.100 -23.235 1.00 64.38 116 GLU A C 1
ATOM 938 O O . GLU A 1 116 ? -1.420 -11.212 -23.669 1.00 64.38 116 GLU A O 1
ATOM 943 N N . THR A 1 117 ? -0.610 -9.152 -24.018 1.00 57.56 117 THR A N 1
ATOM 944 C CA . THR A 1 117 ? -0.167 -9.439 -25.382 1.00 57.56 117 THR A CA 1
ATOM 945 C C . THR A 1 117 ? 1.010 -10.403 -25.323 1.00 57.56 117 THR A C 1
ATOM 947 O O . THR A 1 117 ? 2.125 -10.036 -24.938 1.00 57.56 117 THR A O 1
ATOM 950 N N . TYR A 1 118 ? 0.729 -11.648 -25.692 1.00 58.28 118 TYR A N 1
ATOM 951 C CA . TYR A 1 118 ? 1.716 -12.682 -25.937 1.00 58.28 118 TYR A CA 1
ATOM 952 C C . TYR A 1 118 ? 2.436 -12.371 -27.249 1.00 58.28 118 TYR A C 1
ATOM 954 O O . TYR A 1 118 ? 1.809 -12.266 -28.302 1.00 58.28 118 TYR A O 1
A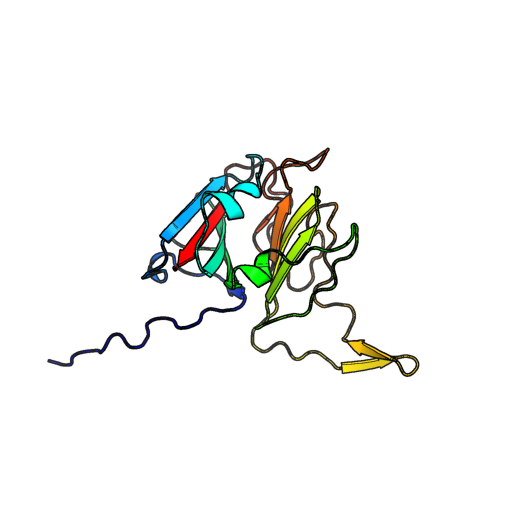TOM 962 N N . SER A 1 119 ? 3.751 -12.205 -27.183 1.00 59.44 119 SER A N 1
ATOM 963 C CA . SER A 1 119 ? 4.616 -12.119 -28.356 1.00 59.44 119 SER A CA 1
ATOM 964 C C . SER A 1 119 ? 5.663 -13.225 -28.275 1.00 59.44 119 SER A C 1
ATOM 966 O O . SER A 1 119 ? 5.979 -13.705 -27.190 1.00 59.44 119 SER A O 1
ATOM 968 N N . ILE A 1 120 ? 6.207 -13.652 -29.408 1.00 58.06 120 ILE A N 1
ATOM 969 C CA . ILE A 1 120 ? 7.374 -14.536 -29.458 1.00 58.06 120 ILE A CA 1
ATOM 970 C C . ILE A 1 120 ? 8.513 -13.708 -30.043 1.00 58.06 120 ILE A C 1
ATOM 972 O O . ILE A 1 120 ? 8.382 -13.151 -31.130 1.00 58.06 120 ILE A O 1
ATOM 976 N N . TYR A 1 121 ? 9.627 -13.615 -29.319 1.00 58.94 121 TYR A N 1
ATOM 977 C CA . TYR A 1 121 ? 10.848 -12.967 -29.799 1.00 58.94 121 TYR A CA 1
ATOM 978 C C . TYR A 1 121 ? 12.015 -13.950 -29.670 1.00 58.94 121 TYR A C 1
ATOM 980 O O . TYR A 1 121 ? 12.313 -14.400 -28.563 1.00 58.94 121 TYR A O 1
ATOM 988 N N . ASN A 1 122 ? 12.669 -14.283 -30.791 1.00 66.75 122 ASN A N 1
ATOM 989 C CA . ASN A 1 122 ? 13.740 -15.291 -30.881 1.00 66.75 122 ASN A CA 1
ATOM 990 C C . ASN A 1 122 ? 13.358 -16.645 -30.251 1.00 66.75 122 ASN A C 1
ATOM 992 O O . ASN A 1 122 ? 14.054 -17.124 -29.354 1.00 66.75 122 ASN A O 1
ATOM 996 N N . ASP A 1 123 ? 12.217 -17.211 -30.660 1.00 64.69 123 ASP A N 1
ATOM 997 C CA . ASP A 1 123 ? 11.673 -18.492 -30.167 1.00 64.69 123 ASP A CA 1
ATOM 998 C C . ASP A 1 123 ? 11.505 -18.588 -28.644 1.00 64.69 123 ASP A C 1
ATOM 1000 O O . ASP A 1 123 ? 11.349 -19.669 -28.074 1.00 64.69 123 ASP A O 1
ATOM 1004 N N . ARG A 1 124 ? 11.503 -17.443 -27.954 1.00 55.69 124 ARG A N 1
ATOM 1005 C CA . ARG A 1 124 ? 11.173 -17.354 -26.537 1.00 55.69 124 ARG A CA 1
ATOM 1006 C C . ARG A 1 124 ? 9.818 -16.681 -26.388 1.00 55.69 124 ARG A C 1
ATOM 1008 O O . ARG A 1 124 ? 9.609 -15.622 -26.990 1.00 55.69 124 ARG A O 1
ATOM 1015 N N . PRO A 1 125 ? 8.912 -17.243 -25.568 1.00 54.84 125 PRO A N 1
ATOM 1016 C CA . PRO A 1 125 ? 7.699 -16.543 -25.195 1.00 54.84 125 PRO A CA 1
ATOM 1017 C C . PRO A 1 125 ? 8.091 -15.223 -24.523 1.00 54.84 125 PRO A C 1
ATOM 1019 O O . PRO A 1 125 ? 8.719 -15.185 -23.463 1.00 54.84 125 PRO A O 1
ATOM 1022 N N . TYR A 1 126 ? 7.765 -14.133 -25.200 1.00 50.34 126 TYR A N 1
ATOM 1023 C CA . TYR A 1 126 ? 7.927 -12.766 -24.756 1.00 50.34 126 TYR A CA 1
ATOM 1024 C C . TYR A 1 126 ? 6.567 -12.281 -24.270 1.00 50.34 126 TYR A C 1
ATOM 1026 O O . TYR A 1 126 ? 5.763 -11.703 -25.003 1.00 50.34 126 TYR A O 1
ATOM 1034 N N . PHE A 1 127 ? 6.309 -12.516 -22.991 1.00 57.72 127 PHE A N 1
ATOM 1035 C CA . PHE A 1 127 ? 5.297 -11.758 -22.273 1.00 57.72 127 PHE A CA 1
ATOM 1036 C C . PHE A 1 127 ? 5.729 -10.294 -22.330 1.00 57.72 127 PHE A C 1
ATOM 1038 O O . PHE A 1 127 ? 6.823 -9.974 -21.854 1.00 57.72 127 PHE A O 1
ATOM 1045 N N . GLY A 1 128 ? 4.949 -9.443 -23.010 1.00 51.16 128 GLY A N 1
ATOM 1046 C CA . GLY A 1 128 ? 5.295 -8.044 -23.267 1.00 51.16 128 GLY A CA 1
ATOM 1047 C C . GLY A 1 128 ? 5.958 -7.403 -22.045 1.00 51.16 128 GLY A C 1
ATOM 1048 O O . GLY A 1 128 ? 5.327 -7.219 -21.009 1.00 51.16 128 GLY A O 1
ATOM 1049 N N . ARG A 1 129 ? 7.256 -7.098 -22.157 1.00 48.91 129 ARG A N 1
ATOM 1050 C CA . ARG A 1 129 ? 8.205 -6.754 -21.072 1.00 48.91 129 ARG A CA 1
ATOM 1051 C C . ARG A 1 129 ? 7.901 -5.446 -20.321 1.00 48.91 129 ARG A C 1
ATOM 1053 O O . ARG A 1 129 ? 8.751 -4.931 -19.600 1.00 48.91 129 ARG A O 1
ATOM 1060 N N . SER A 1 130 ? 6.699 -4.908 -20.459 1.00 50.19 130 SER A N 1
ATOM 1061 C CA . SER A 1 130 ? 6.365 -3.528 -20.108 1.00 50.19 130 SER A CA 1
ATOM 1062 C C . SER A 1 130 ? 5.174 -3.411 -19.160 1.00 50.19 130 SER A C 1
ATOM 1064 O O . SER A 1 130 ? 4.586 -2.344 -19.045 1.00 50.19 130 SER A O 1
ATOM 1066 N N . VAL A 1 131 ? 4.796 -4.487 -18.471 1.00 53.44 131 VAL A N 1
ATOM 1067 C CA . VAL A 1 131 ? 3.685 -4.451 -17.514 1.00 53.44 131 VAL A CA 1
ATOM 1068 C C . VAL A 1 131 ? 4.154 -5.085 -16.214 1.00 53.44 131 VAL A C 1
ATOM 1070 O O . VAL A 1 131 ? 4.231 -6.302 -16.072 1.00 53.44 131 VAL A O 1
ATOM 1073 N N . GLY A 1 132 ? 4.550 -4.246 -15.261 1.00 55.97 132 GLY A N 1
ATOM 1074 C CA . GLY A 1 132 ? 4.922 -4.697 -13.919 1.00 55.97 132 GLY A CA 1
ATOM 1075 C C . GLY A 1 132 ? 6.417 -4.880 -13.670 1.00 55.97 132 GLY A C 1
ATOM 1076 O O . GLY A 1 132 ? 6.773 -5.508 -12.674 1.00 55.97 132 GLY A O 1
ATOM 1077 N N . THR A 1 133 ? 7.291 -4.313 -14.511 1.00 63.88 133 THR A N 1
ATOM 1078 C CA . THR A 1 133 ? 8.642 -3.981 -14.038 1.00 63.88 133 THR A CA 1
ATOM 1079 C C . THR A 1 133 ? 8.492 -2.863 -13.010 1.00 63.88 133 THR A C 1
ATOM 1081 O O . THR A 1 133 ? 7.874 -1.824 -13.277 1.00 63.88 133 THR A O 1
ATOM 1084 N N . PHE A 1 134 ? 9.022 -3.094 -11.821 1.00 70.25 134 PHE A N 1
ATOM 1085 C CA . PHE A 1 134 ? 9.216 -2.063 -10.819 1.00 70.25 134 PHE A CA 1
ATOM 1086 C C . PHE A 1 134 ? 10.664 -2.131 -10.350 1.00 70.25 134 PHE A C 1
ATOM 1088 O O . PHE A 1 134 ? 11.289 -3.197 -10.358 1.00 70.25 134 PHE A O 1
ATOM 1095 N N . TYR A 1 135 ? 11.189 -0.966 -10.010 1.00 69.81 135 TYR A N 1
ATOM 1096 C CA . TYR A 1 135 ? 12.515 -0.816 -9.439 1.00 69.81 135 TYR A CA 1
ATOM 1097 C C . TYR A 1 135 ? 12.378 -0.873 -7.922 1.00 69.81 135 TYR A C 1
ATOM 1099 O O . TYR A 1 135 ? 11.406 -0.366 -7.367 1.00 69.81 135 TYR A O 1
ATOM 1107 N N . THR A 1 136 ? 13.306 -1.547 -7.258 1.00 70.81 136 THR A N 1
ATOM 1108 C CA . THR A 1 136 ? 13.317 -1.650 -5.793 1.00 70.81 136 THR A CA 1
ATOM 1109 C C . THR A 1 136 ? 14.109 -0.514 -5.151 1.00 70.81 136 THR A C 1
ATOM 1111 O O . THR A 1 136 ? 13.989 -0.312 -3.950 1.00 70.81 136 THR A O 1
ATOM 1114 N N . ASP A 1 137 ? 14.863 0.241 -5.957 1.00 69.31 137 ASP A N 1
ATOM 1115 C CA . ASP A 1 137 ? 15.658 1.397 -5.552 1.00 69.31 137 ASP A CA 1
ATOM 1116 C C . ASP A 1 137 ? 15.755 2.416 -6.718 1.00 6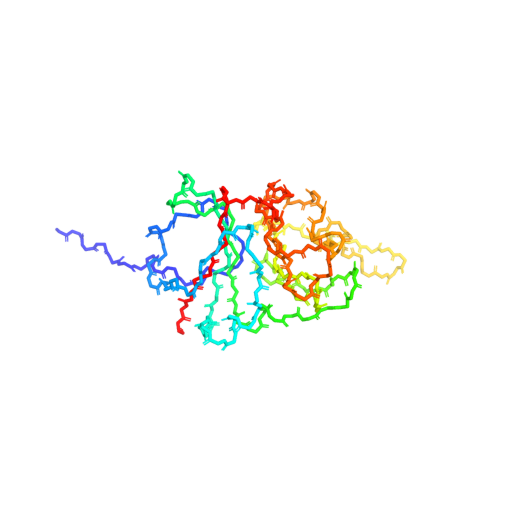9.31 137 ASP A C 1
ATOM 1118 O O . ASP A 1 137 ? 16.371 2.107 -7.745 1.00 69.31 137 ASP A O 1
ATOM 1122 N N . PRO A 1 138 ? 15.097 3.591 -6.635 1.00 71.94 138 PRO A N 1
ATOM 1123 C CA . PRO A 1 138 ? 14.120 3.968 -5.610 1.00 71.94 138 PRO A CA 1
ATOM 1124 C C . PRO A 1 138 ? 12.841 3.116 -5.710 1.00 71.94 138 PRO A C 1
ATOM 1126 O O . PRO A 1 138 ? 12.516 2.599 -6.784 1.00 71.94 138 PRO A O 1
ATOM 1129 N N . CYS A 1 139 ? 12.112 2.994 -4.594 1.00 84.75 139 CYS A N 1
ATOM 1130 C CA . CYS A 1 139 ? 10.873 2.218 -4.470 1.00 84.75 139 CYS A CA 1
ATOM 1131 C C . CYS A 1 139 ? 9.860 2.590 -5.573 1.00 84.75 139 CYS A C 1
ATOM 1133 O O . CYS A 1 139 ? 9.201 3.627 -5.524 1.00 84.75 139 CYS A O 1
ATOM 1135 N N . ASP A 1 140 ? 9.747 1.722 -6.576 1.00 83.06 140 ASP A N 1
ATOM 1136 C CA . ASP A 1 140 ? 8.812 1.778 -7.697 1.00 83.06 140 ASP A CA 1
ATOM 1137 C C . ASP A 1 140 ? 8.723 3.131 -8.432 1.00 83.06 140 ASP A C 1
ATOM 1139 O O . ASP A 1 140 ? 7.716 3.844 -8.385 1.00 83.06 140 ASP A O 1
ATOM 1143 N N . SER A 1 141 ? 9.761 3.449 -9.209 1.00 82.44 141 SER A N 1
ATOM 1144 C CA . SER A 1 141 ? 9.829 4.653 -10.056 1.00 82.44 141 SER A CA 1
ATOM 1145 C C . SER A 1 141 ? 9.074 4.578 -11.393 1.00 82.44 141 SER A C 1
ATOM 1147 O O . SER A 1 141 ? 9.050 5.563 -12.131 1.00 82.44 141 SER A O 1
ATOM 1149 N N . SER A 1 142 ? 8.450 3.445 -11.733 1.00 83.19 142 SER A N 1
ATOM 1150 C CA . SER A 1 142 ? 7.830 3.235 -13.052 1.00 83.19 142 SER A CA 1
ATOM 1151 C C . SER A 1 142 ? 6.467 3.923 -13.187 1.00 83.19 142 SER A C 1
ATOM 1153 O O . SER A 1 142 ? 5.633 3.852 -12.290 1.00 83.19 142 SER A O 1
ATOM 1155 N N . ASP A 1 143 ? 6.184 4.530 -14.340 1.00 84.94 143 ASP A N 1
ATOM 1156 C CA . ASP A 1 143 ? 4.886 5.171 -14.613 1.00 84.94 143 ASP A CA 1
ATOM 1157 C C . ASP A 1 143 ? 3.863 4.265 -15.312 1.00 84.94 143 ASP A C 1
ATOM 1159 O O . ASP A 1 143 ? 2.706 4.641 -15.497 1.00 84.94 143 ASP A O 1
ATOM 1163 N N . GLN A 1 144 ? 4.242 3.033 -15.648 1.00 82.94 144 GLN A N 1
ATOM 1164 C CA . GLN A 1 144 ? 3.334 2.073 -16.279 1.00 82.94 144 GLN A CA 1
ATOM 1165 C C . GLN A 1 144 ? 2.224 1.659 -15.312 1.00 82.94 144 GLN A C 1
ATOM 1167 O O . GLN A 1 144 ? 2.536 1.129 -14.251 1.00 82.94 144 GLN A O 1
ATOM 1172 N N . ASN A 1 145 ? 0.946 1.801 -15.678 1.00 85.19 145 ASN A N 1
ATOM 1173 C CA . ASN A 1 145 ? -0.194 1.475 -14.803 1.00 85.19 145 ASN A CA 1
ATOM 1174 C C . ASN A 1 145 ? -0.096 2.184 -13.444 1.00 85.19 145 ASN A C 1
ATOM 1176 O O . ASN A 1 145 ? -0.303 1.565 -12.400 1.00 85.19 145 ASN A O 1
ATOM 1180 N N . SER A 1 146 ? 0.301 3.461 -13.459 1.00 89.44 146 SER A N 1
ATOM 1181 C CA . SER A 1 146 ? 0.738 4.166 -12.256 1.00 89.44 146 SER A CA 1
ATOM 1182 C C . SER A 1 146 ? -0.287 4.136 -11.124 1.00 89.44 146 SER A C 1
ATOM 1184 O O . SER A 1 146 ? 0.100 3.954 -9.976 1.00 89.44 146 SER A O 1
ATOM 1186 N N . GLU A 1 147 ? -1.574 4.235 -11.447 1.00 94.06 147 GLU A N 1
ATOM 1187 C CA . GLU A 1 147 ? -2.694 4.218 -10.502 1.00 94.06 147 GLU A CA 1
ATOM 1188 C C . GLU A 1 147 ? -2.865 2.887 -9.745 1.00 94.06 147 GLU A C 1
ATOM 1190 O O . GLU A 1 147 ? -3.427 2.875 -8.655 1.00 94.06 147 GLU A O 1
ATOM 1195 N N . TYR A 1 148 ? -2.328 1.778 -10.265 1.00 93.44 148 TYR A N 1
ATOM 1196 C CA . TYR A 1 148 ? -2.481 0.428 -9.705 1.00 93.44 148 TYR A CA 1
ATOM 1197 C C . TYR A 1 148 ? -1.302 -0.013 -8.829 1.00 93.44 148 TYR A C 1
ATOM 1199 O O . TYR A 1 148 ? -1.072 -1.212 -8.659 1.00 93.44 148 TYR A O 1
ATOM 1207 N N . ARG A 1 149 ? -0.503 0.923 -8.321 1.00 93.69 149 ARG A N 1
ATOM 1208 C CA . ARG A 1 149 ? 0.776 0.621 -7.669 1.00 93.69 149 ARG A CA 1
ATOM 1209 C C . ARG A 1 149 ? 0.864 1.185 -6.262 1.00 93.69 149 ARG A C 1
ATOM 1211 O O . ARG A 1 149 ? 0.358 2.269 -5.984 1.00 93.69 149 ARG A O 1
ATOM 1218 N N . LEU A 1 150 ? 1.557 0.469 -5.389 1.00 95.50 150 LEU A N 1
ATOM 1219 C CA . LEU A 1 150 ? 1.865 0.896 -4.029 1.00 95.50 150 LEU A CA 1
ATOM 1220 C C . LEU A 1 150 ? 3.259 0.395 -3.672 1.00 95.50 150 LEU A C 1
ATOM 1222 O O . LEU A 1 150 ? 3.574 -0.764 -3.931 1.00 95.50 150 LEU A O 1
ATOM 1226 N N . CYS A 1 151 ? 4.072 1.262 -3.073 1.00 94.12 151 CYS A N 1
ATOM 1227 C CA . CYS A 1 151 ? 5.447 0.945 -2.700 1.00 94.12 151 CYS A CA 1
ATOM 1228 C C . CYS A 1 151 ? 5.811 1.637 -1.391 1.00 94.12 151 CYS A C 1
ATOM 1230 O O . CYS A 1 151 ? 5.641 2.854 -1.273 1.00 94.12 151 CYS A O 1
ATOM 1232 N N . TRP A 1 152 ? 6.308 0.862 -0.432 1.00 94.06 152 TRP A N 1
ATOM 1233 C CA . TRP A 1 152 ? 6.849 1.325 0.841 1.00 94.06 152 TRP A CA 1
ATOM 1234 C C . TRP A 1 152 ? 8.300 0.866 0.973 1.00 94.06 152 TRP A C 1
ATOM 1236 O O . TRP A 1 152 ? 8.598 -0.312 0.761 1.00 94.06 152 TRP A O 1
ATOM 1246 N N . SER A 1 153 ? 9.188 1.787 1.333 1.00 90.88 153 SER A N 1
ATOM 1247 C CA . SER A 1 153 ? 10.566 1.468 1.686 1.00 90.88 153 SER A CA 1
ATOM 1248 C C . SER A 1 153 ? 10.623 0.877 3.094 1.00 90.88 153 SER A C 1
ATOM 1250 O O . SER A 1 153 ? 10.011 1.386 4.039 1.00 90.88 153 SER A O 1
ATOM 1252 N N . LEU A 1 154 ? 11.351 -0.228 3.234 1.00 89.19 154 LEU A N 1
ATOM 1253 C CA . LEU A 1 154 ? 11.520 -0.917 4.512 1.00 89.19 154 LEU A CA 1
ATOM 1254 C C . LEU A 1 154 ? 12.479 -0.138 5.419 1.00 89.19 154 LEU A C 1
ATOM 1256 O O . LEU A 1 154 ? 13.436 0.459 4.940 1.00 89.19 154 LEU A O 1
ATOM 1260 N N . SER A 1 155 ? 12.304 -0.233 6.737 1.00 84.69 155 SER A N 1
ATOM 1261 C CA . SER A 1 155 ? 13.183 0.388 7.748 1.00 84.69 155 SER A CA 1
ATOM 1262 C C . SER A 1 155 ? 14.653 -0.046 7.664 1.00 84.69 155 SER A C 1
ATOM 1264 O O . SER A 1 155 ? 15.540 0.608 8.200 1.00 84.69 155 SER A O 1
ATOM 1266 N N . SER A 1 156 ? 14.932 -1.159 6.987 1.00 82.44 156 SER A N 1
ATOM 1267 C CA . SER A 1 156 ? 16.285 -1.671 6.747 1.00 82.44 156 SER A CA 1
ATOM 1268 C C . SER A 1 156 ? 16.960 -1.095 5.494 1.00 82.44 156 SER A C 1
ATOM 1270 O O . SER A 1 156 ? 18.089 -1.493 5.178 1.00 82.44 156 SER A O 1
ATOM 1272 N N . HIS A 1 157 ? 16.289 -0.183 4.788 1.00 78.75 157 HIS A N 1
ATOM 1273 C CA . HIS A 1 157 ? 16.826 0.532 3.641 1.00 78.75 157 HIS A CA 1
ATOM 1274 C C . HIS A 1 157 ? 17.666 1.737 4.095 1.00 78.75 157 HIS A C 1
ATOM 1276 O O . HIS A 1 157 ? 17.274 2.504 4.967 1.00 78.75 157 HIS A O 1
ATOM 1282 N N . ALA A 1 158 ? 18.862 1.892 3.522 1.00 68.12 158 ALA A N 1
ATOM 1283 C CA . ALA A 1 158 ? 19.907 2.747 4.093 1.00 68.12 158 ALA A CA 1
ATOM 1284 C C . ALA A 1 158 ? 19.690 4.262 3.913 1.00 68.12 158 ALA A C 1
ATOM 1286 O O . ALA A 1 158 ? 20.349 5.043 4.593 1.00 68.12 158 ALA A O 1
ATOM 1287 N N . SER A 1 159 ? 18.833 4.685 2.979 1.00 71.12 159 SER A N 1
ATOM 1288 C CA . SER A 1 159 ? 18.708 6.097 2.577 1.00 71.12 159 SER A CA 1
ATOM 1289 C C . SER A 1 159 ? 17.279 6.637 2.568 1.00 71.12 159 SER A C 1
ATOM 1291 O O . SER A 1 159 ? 17.098 7.841 2.400 1.00 71.12 159 SER A O 1
ATOM 1293 N N . ARG A 1 160 ? 16.278 5.761 2.702 1.00 75.06 160 ARG A N 1
ATOM 1294 C CA . ARG A 1 160 ? 14.847 6.094 2.678 1.00 75.06 160 ARG A CA 1
ATOM 1295 C C . ARG A 1 160 ? 14.078 5.038 3.440 1.00 75.06 160 ARG A C 1
ATOM 1297 O O . ARG A 1 160 ? 14.237 3.864 3.121 1.00 75.06 160 ARG A O 1
ATOM 1304 N N . ASP A 1 161 ? 13.229 5.440 4.365 1.00 81.62 161 ASP A N 1
ATOM 1305 C CA . ASP A 1 161 ? 12.260 4.575 5.015 1.00 81.62 161 ASP A CA 1
ATOM 1306 C C . ASP A 1 161 ? 10.873 5.225 4.955 1.00 81.62 161 ASP A C 1
ATOM 1308 O O . ASP A 1 161 ? 10.736 6.424 4.740 1.00 81.62 161 ASP A O 1
ATOM 1312 N N . GLY A 1 162 ? 9.819 4.412 5.035 1.00 88.50 162 GLY A N 1
ATOM 1313 C CA . GLY A 1 162 ? 8.456 4.932 4.980 1.00 88.50 162 GLY A CA 1
ATOM 1314 C C . GLY A 1 162 ? 7.690 4.543 3.724 1.00 88.50 162 GLY A C 1
ATOM 1315 O O . GLY A 1 162 ? 7.885 3.468 3.162 1.00 88.50 162 GLY A O 1
ATOM 1316 N N . GLY A 1 163 ? 6.714 5.351 3.328 1.00 91.62 163 GLY A N 1
ATOM 1317 C CA . GLY A 1 163 ? 5.932 5.107 2.118 1.00 91.62 163 GLY A CA 1
ATOM 1318 C C . GLY A 1 163 ? 6.455 5.929 0.943 1.00 91.62 163 GLY A C 1
ATOM 1319 O O . GLY A 1 163 ? 6.625 7.125 1.073 1.00 91.62 163 GLY A O 1
ATOM 1320 N N . ASP A 1 164 ? 6.648 5.348 -0.238 1.00 92.50 164 ASP A N 1
ATOM 1321 C CA . ASP A 1 164 ? 7.130 6.108 -1.405 1.00 92.50 164 ASP A CA 1
ATOM 1322 C C . ASP A 1 164 ? 6.037 6.401 -2.425 1.00 92.50 164 ASP A C 1
ATOM 1324 O O . ASP A 1 164 ? 6.099 7.405 -3.143 1.00 92.50 164 ASP A O 1
ATOM 1328 N N . ARG A 1 165 ? 5.035 5.520 -2.499 1.00 94.88 165 ARG A N 1
ATOM 1329 C CA . ARG A 1 165 ? 4.027 5.557 -3.552 1.00 94.88 165 ARG A CA 1
ATOM 1330 C C . ARG A 1 165 ? 2.630 5.200 -3.072 1.00 94.88 165 ARG A C 1
ATOM 1332 O O . ARG A 1 165 ? 2.443 4.243 -2.317 1.00 94.88 165 ARG A O 1
ATOM 1339 N N . CYS A 1 166 ? 1.652 5.937 -3.587 1.00 96.81 166 CYS A N 1
ATOM 1340 C CA . CYS A 1 166 ? 0.232 5.638 -3.475 1.00 96.81 166 CYS A CA 1
ATOM 1341 C C . CYS A 1 166 ? -0.471 5.900 -4.814 1.00 96.81 166 CYS A C 1
ATOM 1343 O O . CYS A 1 166 ? -0.798 7.040 -5.149 1.00 96.81 166 CYS A O 1
ATOM 1345 N N . GLY A 1 167 ? -0.676 4.850 -5.611 1.00 95.50 167 GLY A N 1
ATOM 1346 C CA . GLY A 1 167 ? -1.169 4.978 -6.979 1.00 95.50 167 GLY A CA 1
ATOM 1347 C C . GLY A 1 167 ? -0.231 5.848 -7.817 1.00 95.50 167 GLY A C 1
ATOM 1348 O O . GLY A 1 167 ? 0.985 5.639 -7.840 1.00 95.50 167 GLY A O 1
ATOM 1349 N N . SER A 1 168 ? -0.787 6.843 -8.505 1.00 95.25 168 SER A N 1
ATOM 1350 C CA . SER A 1 168 ? -0.014 7.768 -9.343 1.00 95.25 168 SER A CA 1
ATOM 1351 C C . SER A 1 168 ? 0.817 8.785 -8.547 1.00 95.25 168 SER A C 1
ATOM 1353 O O . SER A 1 168 ? 1.685 9.430 -9.131 1.00 95.25 168 SER A O 1
ATOM 1355 N N . SER A 1 169 ? 0.593 8.920 -7.236 1.00 95.62 169 SER A N 1
ATOM 1356 C CA . SER A 1 169 ? 1.377 9.803 -6.366 1.00 95.62 169 SER A CA 1
ATOM 1357 C C . SER A 1 169 ? 2.686 9.128 -5.941 1.00 95.62 169 SER A C 1
ATOM 1359 O O . SER A 1 169 ? 2.661 8.021 -5.400 1.00 95.62 169 SER A O 1
ATOM 1361 N N . LYS A 1 170 ? 3.821 9.801 -6.167 1.00 93.06 170 LYS A N 1
ATOM 1362 C CA . LYS A 1 170 ? 5.194 9.326 -5.893 1.00 93.06 170 LYS A CA 1
ATOM 1363 C C . LYS A 1 170 ? 5.945 10.312 -4.987 1.00 93.06 170 LYS A C 1
ATOM 1365 O O . LYS A 1 170 ? 5.503 11.448 -4.840 1.00 93.06 170 LYS A O 1
ATOM 1370 N N . ASN A 1 171 ? 7.109 9.901 -4.475 1.00 90.56 171 ASN A N 1
ATOM 1371 C CA . ASN A 1 171 ? 7.989 10.697 -3.602 1.00 90.56 171 ASN A CA 1
ATOM 1372 C C . ASN A 1 171 ? 7.295 11.127 -2.302 1.00 90.56 171 ASN A C 1
ATOM 1374 O O . ASN A 1 171 ? 7.358 12.284 -1.902 1.00 90.56 171 ASN A O 1
ATOM 1378 N N . LEU A 1 172 ? 6.591 10.185 -1.677 1.00 93.56 172 LEU A N 1
ATOM 1379 C CA . LEU A 1 172 ? 5.764 10.451 -0.505 1.00 93.56 172 LEU A CA 1
ATOM 1380 C C . LEU A 1 172 ? 6.481 10.183 0.842 1.00 93.56 172 LEU A C 1
ATOM 1382 O O . LEU A 1 172 ? 5.855 10.338 1.883 1.00 93.56 172 LEU A O 1
ATOM 1386 N N . HIS A 1 173 ? 7.763 9.799 0.851 1.00 88.44 173 HIS A N 1
ATOM 1387 C CA . HIS A 1 173 ? 8.456 9.268 2.044 1.00 88.44 173 HIS A CA 1
ATOM 1388 C C . HIS A 1 173 ? 8.678 10.267 3.175 1.00 88.44 173 HIS A C 1
ATOM 1390 O O . HIS A 1 173 ? 8.902 9.833 4.291 1.00 88.44 173 HIS A O 1
ATOM 1396 N N . ASP A 1 174 ? 8.540 11.569 2.930 1.00 88.94 174 ASP A N 1
ATOM 1397 C CA . ASP A 1 174 ? 8.729 12.604 3.956 1.00 88.94 174 ASP A CA 1
ATOM 1398 C C . ASP A 1 174 ? 7.423 13.318 4.340 1.00 88.94 174 ASP A C 1
ATOM 1400 O O . ASP A 1 174 ? 7.448 14.353 5.004 1.00 88.94 174 ASP A O 1
ATOM 1404 N N . THR A 1 175 ? 6.258 12.804 3.921 1.00 93.81 175 THR A N 1
ATOM 1405 C CA . THR A 1 175 ? 4.968 13.459 4.190 1.00 93.81 175 THR A CA 1
ATOM 1406 C C . THR A 1 175 ? 4.064 12.686 5.148 1.00 93.81 175 THR A C 1
ATOM 1408 O O . THR A 1 175 ? 3.937 11.464 5.101 1.00 93.81 175 THR A O 1
ATOM 1411 N N . ASP A 1 176 ? 3.383 13.439 6.007 1.00 96.38 176 ASP A N 1
ATOM 1412 C CA . ASP A 1 176 ? 2.295 12.998 6.878 1.00 96.38 176 ASP A CA 1
ATOM 1413 C C . ASP A 1 176 ? 0.905 13.167 6.236 1.00 96.38 176 ASP A C 1
ATOM 1415 O O . ASP A 1 176 ? -0.094 12.744 6.804 1.00 96.38 176 ASP A O 1
ATOM 1419 N N . SER A 1 177 ? 0.815 13.730 5.025 1.00 97.50 177 SER A N 1
ATOM 1420 C CA . SER A 1 177 ? -0.454 13.919 4.299 1.00 97.50 177 SER A CA 1
ATOM 1421 C C . SER A 1 177 ? -1.001 12.632 3.655 1.00 97.50 177 SER A C 1
ATOM 1423 O O . SER A 1 177 ? -2.062 12.640 3.015 1.00 97.50 177 SER A O 1
ATOM 1425 N N . TRP A 1 178 ? -0.282 11.519 3.838 1.00 98.06 178 TRP A N 1
ATOM 1426 C CA . TRP A 1 178 ? -0.587 10.193 3.312 1.00 98.06 178 TRP A CA 1
ATOM 1427 C C . TRP A 1 178 ? -0.413 9.125 4.384 1.00 98.06 178 TRP A C 1
ATOM 1429 O O . TRP A 1 178 ? 0.513 9.171 5.193 1.00 98.06 178 TRP A O 1
ATOM 1439 N N . GLU A 1 179 ? -1.272 8.112 4.336 1.00 97.94 179 GLU A N 1
ATOM 1440 C CA . GLU A 1 179 ? -1.256 6.988 5.269 1.00 97.94 179 GLU A CA 1
ATOM 1441 C C . GLU A 1 179 ? -1.212 5.654 4.542 1.00 97.94 179 GLU A C 1
ATOM 1443 O O . GLU A 1 179 ? -1.824 5.463 3.487 1.00 97.94 179 GLU A O 1
ATOM 1448 N N . ARG A 1 180 ? -0.506 4.718 5.167 1.00 97.25 180 ARG A N 1
ATOM 1449 C CA . ARG A 1 180 ? -0.404 3.302 4.830 1.00 97.25 180 ARG A CA 1
ATOM 1450 C C . ARG A 1 180 ? -1.343 2.541 5.737 1.00 97.25 180 ARG A C 1
ATOM 1452 O O . ARG A 1 180 ? -1.325 2.769 6.945 1.00 97.25 180 ARG A O 1
ATOM 1459 N N . LEU A 1 181 ? -2.133 1.639 5.175 1.00 98.00 181 LEU A N 1
ATOM 1460 C CA . LEU A 1 181 ? -3.107 0.859 5.925 1.00 98.00 181 LEU A CA 1
ATOM 1461 C C . LEU A 1 181 ? -3.003 -0.613 5.548 1.00 98.00 181 LEU A C 1
ATOM 1463 O O . LEU A 1 181 ? -2.807 -0.955 4.379 1.00 98.00 181 LEU A O 1
ATOM 1467 N N . ILE A 1 182 ? -3.166 -1.486 6.541 1.00 97.62 182 ILE A N 1
ATOM 1468 C CA . ILE A 1 182 ? -3.378 -2.914 6.314 1.00 97.62 182 ILE A CA 1
ATOM 1469 C C . ILE A 1 182 ? -4.633 -3.338 7.062 1.00 97.62 182 ILE A C 1
ATOM 1471 O O . ILE A 1 182 ? -4.779 -3.099 8.264 1.00 97.62 182 ILE A O 1
ATOM 1475 N N . TYR A 1 183 ? -5.514 -4.017 6.340 1.00 96.81 183 TYR A N 1
ATOM 1476 C CA . TYR A 1 183 ? -6.668 -4.703 6.890 1.00 96.81 183 TYR A CA 1
ATOM 1477 C C . TYR A 1 183 ? -6.507 -6.209 6.713 1.00 96.81 183 TYR A C 1
ATOM 1479 O O . TYR A 1 183 ? -5.837 -6.678 5.792 1.00 96.81 183 TYR A O 1
ATOM 1487 N N . GLN A 1 184 ? -7.156 -6.974 7.581 1.00 95.62 184 GLN A N 1
ATOM 1488 C CA . GLN A 1 184 ? -7.095 -8.427 7.578 1.00 95.62 184 GLN A CA 1
ATOM 1489 C C . GLN A 1 184 ? -8.465 -9.067 7.788 1.00 95.62 184 GLN A C 1
ATOM 1491 O O . GLN A 1 184 ? -9.340 -8.491 8.437 1.00 95.62 184 GLN A O 1
ATOM 1496 N N . ILE A 1 185 ? -8.594 -10.297 7.302 1.00 93.31 185 ILE A N 1
ATOM 1497 C CA . ILE A 1 185 ? -9.634 -11.251 7.697 1.00 93.31 185 ILE A CA 1
ATOM 1498 C C . ILE A 1 185 ? -8.971 -12.561 8.128 1.00 93.31 185 ILE A C 1
ATOM 1500 O O . ILE A 1 185 ? -7.886 -12.896 7.637 1.00 93.31 185 ILE A O 1
ATOM 1504 N N . ALA A 1 186 ? -9.596 -13.243 9.091 1.00 80.06 186 ALA A N 1
ATOM 1505 C CA . ALA A 1 186 ? -9.135 -14.534 9.598 1.00 80.06 186 ALA A CA 1
ATOM 1506 C C . ALA A 1 186 ? -9.200 -15.616 8.516 1.00 80.06 186 ALA A C 1
ATOM 1508 O O . ALA A 1 186 ? -10.108 -15.576 7.658 1.00 80.06 186 ALA A O 1
#

pLDDT: mean 82.27, std 16.64, range [33.41, 98.38]